Protein AF-0000000071099144 (afdb_homodimer)

Sequence (348 aa):
MTAHKVITSLKEIFSRNGTPDMIVSDNARQFDCSEFREFVQKWEITHHTSSPHYAQSNGQAERCIQTVKTLMKRANMSKNDPMYALLEYRNTPIDGLRGFAPSQILNGRLLRSRIPVSTSLLRPQAIPPLQDDLAERQRRQLTNYNARAQIKPLPSLSTNQDVVFRAKPGTWRQMTAHKVITSLKEIFSRNGTPDMIVSDNARQFDCSEFREFVQKWEITHHTSSPHYAQSNGQAERCIQTVKTLMKRANMSKNDPMYALLEYRNTPIDGLRGFAPSQILNGRLLRSRIPVSTSLLRPQAIPPLQDDLAERQRRQLTNYNARAQIKPLPSLSTNQDVVFRAKPGTWRQ

Solvent-accessible surface area (backbone atoms only — not comparable to full-atom values): 19702 Å² total; per-residue (Å²): 132,51,37,66,59,52,49,53,53,49,40,56,50,26,32,74,68,21,50,56,69,62,46,76,40,61,80,47,66,45,61,65,40,69,69,38,51,50,50,32,56,77,64,64,30,47,77,42,61,43,46,92,81,37,52,62,62,54,48,52,53,51,52,49,51,49,51,52,50,51,50,37,50,51,21,52,76,71,73,38,58,39,44,57,50,45,29,52,54,34,52,40,55,38,90,65,48,87,63,42,16,57,33,26,71,68,25,15,17,44,52,51,60,93,67,86,69,64,71,72,46,58,36,26,26,63,57,78,89,50,65,67,38,51,51,51,46,52,51,51,52,50,49,53,47,51,53,56,58,58,66,58,59,72,72,79,77,55,86,87,55,81,71,79,67,83,73,60,96,77,73,81,78,132,132,50,37,65,58,53,48,54,53,47,40,57,50,25,32,75,67,20,48,55,70,60,47,77,40,61,81,45,66,42,62,64,39,68,70,38,49,50,49,32,57,78,64,64,30,46,77,41,61,43,44,91,82,37,52,63,63,53,48,52,52,52,52,49,51,50,51,51,51,52,49,37,51,52,23,52,75,70,73,40,58,40,45,55,51,48,28,52,54,33,52,39,54,37,90,65,48,89,63,41,15,57,33,26,72,68,25,14,16,43,53,49,60,92,67,87,69,63,70,72,45,59,36,26,26,63,56,77,89,51,64,67,38,51,51,51,47,52,52,50,52,49,50,53,49,51,52,55,57,59,64,57,59,71,70,79,77,53,86,88,54,82,73,79,68,83,75,58,97,77,74,82,76,132

Structure (mmCIF, N/CA/C/O backbone):
data_AF-0000000071099144-model_v1
#
loop_
_entity.id
_entity.type
_entity.pdbx_description
1 polymer 'Integrase catalytic domain-containing protein'
#
loop_
_atom_site.group_PDB
_atom_site.id
_atom_site.type_symbol
_atom_site.label_atom_id
_atom_site.label_alt_id
_atom_site.label_comp_id
_atom_site.label_asym_id
_atom_site.label_entity_id
_atom_site.label_seq_id
_atom_site.pdbx_PDB_ins_code
_atom_site.Cartn_x
_atom_site.Cartn_y
_atom_site.Cartn_z
_atom_site.occupancy
_atom_site.B_iso_or_equiv
_atom_site.auth_seq_id
_atom_site.auth_comp_id
_atom_site.auth_asym_id
_atom_site.auth_atom_id
_atom_site.pdbx_PDB_model_num
ATOM 1 N N . MET A 1 1 ? -4.57 -5.504 -23.203 1 81.81 1 MET A N 1
ATOM 2 C CA . MET A 1 1 ? -3.709 -4.742 -22.297 1 81.81 1 MET A CA 1
ATOM 3 C C . MET A 1 1 ? -2.289 -4.648 -22.844 1 81.81 1 MET A C 1
ATOM 5 O O . MET A 1 1 ? -1.769 -5.621 -23.391 1 81.81 1 MET A O 1
ATOM 9 N N . THR A 1 2 ? -1.626 -3.523 -22.766 1 91.75 2 THR A N 1
ATOM 10 C CA . THR A 1 2 ? -0.305 -3.305 -23.344 1 91.75 2 THR A CA 1
ATOM 11 C C . THR A 1 2 ? 0.784 -3.488 -22.297 1 91.75 2 THR A C 1
ATOM 13 O O . THR A 1 2 ? 0.508 -3.438 -21.094 1 91.75 2 THR A O 1
ATOM 16 N N . ALA A 1 3 ? 1.885 -3.791 -22.766 1 95 3 ALA A N 1
ATOM 17 C CA . ALA A 1 3 ? 3.039 -3.893 -21.875 1 95 3 ALA A CA 1
ATOM 18 C C . ALA A 1 3 ? 3.203 -2.623 -21.047 1 95 3 ALA A C 1
ATOM 20 O O . ALA A 1 3 ? 3.488 -2.689 -19.859 1 95 3 ALA A O 1
ATOM 21 N N . HIS A 1 4 ? 2.936 -1.527 -21.672 1 96.06 4 HIS A N 1
ATOM 22 C CA . HIS A 1 4 ? 3.096 -0.238 -21 1 96.06 4 HIS A CA 1
ATOM 23 C C . HIS A 1 4 ? 2.133 -0.102 -19.828 1 96.06 4 HIS A C 1
ATOM 25 O O . HIS A 1 4 ? 2.521 0.355 -18.75 1 96.06 4 HIS A O 1
ATOM 31 N N . LYS A 1 5 ? 0.993 -0.516 -20.047 1 96.31 5 LYS A N 1
ATOM 32 C CA . LYS A 1 5 ? -0.013 -0.426 -18.984 1 96.31 5 LYS A CA 1
ATOM 33 C C . LYS A 1 5 ? 0.327 -1.351 -17.828 1 96.31 5 LYS A C 1
ATOM 35 O O . LYS A 1 5 ? 0.184 -0.97 -16.656 1 96.31 5 LYS A O 1
ATOM 40 N N . VAL A 1 6 ? 0.775 -2.543 -18.156 1 96.38 6 VAL A N 1
ATOM 41 C CA . VAL A 1 6 ? 1.149 -3.512 -17.125 1 96.38 6 VAL A CA 1
ATOM 42 C C . VAL A 1 6 ? 2.33 -2.979 -16.312 1 96.38 6 VAL A C 1
ATOM 44 O O . VAL A 1 6 ? 2.303 -2.994 -15.086 1 96.38 6 VAL A O 1
ATOM 47 N N . ILE A 1 7 ? 3.268 -2.449 -16.984 1 97.81 7 ILE A N 1
ATOM 48 C CA . ILE A 1 7 ? 4.488 -1.959 -16.359 1 97.81 7 ILE A CA 1
ATOM 49 C C . ILE A 1 7 ? 4.16 -0.78 -15.445 1 97.81 7 ILE A C 1
ATOM 51 O O . ILE A 1 7 ? 4.652 -0.703 -14.312 1 97.81 7 ILE A O 1
ATOM 55 N N . THR A 1 8 ? 3.322 0.099 -15.914 1 97.31 8 THR A N 1
ATOM 56 C CA . THR A 1 8 ? 2.914 1.256 -15.125 1 97.31 8 THR A CA 1
ATOM 57 C C . THR A 1 8 ? 2.24 0.816 -13.828 1 97.31 8 THR A C 1
ATOM 59 O O . THR A 1 8 ? 2.537 1.349 -12.758 1 97.31 8 THR A O 1
ATOM 62 N N . SER A 1 9 ? 1.418 -0.178 -13.945 1 96.88 9 SER A N 1
ATOM 63 C CA . SER A 1 9 ? 0.727 -0.703 -12.773 1 96.88 9 SER A CA 1
ATOM 64 C C . SER A 1 9 ? 1.701 -1.373 -11.812 1 96.88 9 SER A C 1
ATOM 66 O O . SER A 1 9 ? 1.611 -1.184 -10.594 1 96.88 9 SER A O 1
ATOM 68 N N . LEU A 1 10 ? 2.635 -2.123 -12.352 1 97.88 10 LEU A N 1
ATOM 69 C CA . LEU A 1 10 ? 3.617 -2.816 -11.531 1 97.88 10 LEU A CA 1
ATOM 70 C C . LEU A 1 10 ? 4.516 -1.821 -10.805 1 97.88 10 LEU A C 1
ATOM 72 O O . LEU A 1 10 ? 4.809 -1.993 -9.617 1 97.88 10 LEU A O 1
ATOM 76 N N . LYS A 1 11 ? 4.895 -0.77 -11.508 1 98.06 11 LYS A N 1
ATOM 77 C CA . LYS A 1 11 ? 5.762 0.24 -10.898 1 98.06 11 LYS A CA 1
ATOM 78 C C . LYS A 1 11 ? 5.07 0.922 -9.727 1 98.06 11 LYS A C 1
ATOM 80 O O . LYS A 1 11 ? 5.703 1.21 -8.703 1 98.06 11 LYS A O 1
ATOM 85 N N . GLU A 1 12 ? 3.799 1.161 -9.867 1 97.25 12 GLU A N 1
ATOM 86 C CA . GLU A 1 12 ? 3.033 1.756 -8.773 1 97.25 12 GLU A CA 1
ATOM 87 C C . GLU A 1 12 ? 3.006 0.837 -7.555 1 97.25 12 GLU A C 1
ATOM 89 O O . GLU A 1 12 ? 3.197 1.291 -6.422 1 97.25 12 GLU A O 1
ATOM 94 N N . ILE A 1 13 ? 2.818 -0.394 -7.816 1 97.56 13 ILE A N 1
ATOM 95 C CA . ILE A 1 13 ? 2.746 -1.379 -6.742 1 97.56 13 ILE A CA 1
ATOM 96 C C . ILE A 1 13 ? 4.109 -1.508 -6.066 1 97.56 13 ILE A C 1
ATOM 98 O O . ILE A 1 13 ? 4.203 -1.467 -4.84 1 97.56 13 ILE A O 1
ATOM 102 N N . PHE A 1 14 ? 5.156 -1.581 -6.887 1 98.31 14 PHE A N 1
ATOM 103 C CA . PHE A 1 14 ? 6.496 -1.807 -6.355 1 98.31 14 PHE A CA 1
ATOM 104 C C . PHE A 1 14 ? 6.992 -0.581 -5.598 1 98.31 14 PHE A C 1
ATOM 106 O O . PHE A 1 14 ? 7.734 -0.707 -4.621 1 98.31 14 PHE A O 1
ATOM 113 N N . SER A 1 15 ? 6.543 0.591 -6 1 97.75 15 SER A N 1
ATOM 114 C CA . SER A 1 15 ? 6.949 1.809 -5.305 1 97.75 15 SER A CA 1
ATOM 115 C C . SER A 1 15 ? 6.426 1.83 -3.873 1 97.75 15 SER A C 1
ATOM 117 O O . SER A 1 15 ? 6.977 2.527 -3.016 1 97.75 15 SER A O 1
ATOM 119 N N . ARG A 1 16 ? 5.406 1.004 -3.594 1 96.94 16 ARG A N 1
ATOM 120 C CA . ARG A 1 16 ? 4.758 1.039 -2.289 1 96.94 16 ARG A CA 1
ATOM 121 C C . ARG A 1 16 ? 5.09 -0.207 -1.476 1 96.94 16 ARG A C 1
ATOM 123 O O . ARG A 1 16 ? 5.008 -0.193 -0.245 1 96.94 16 ARG A O 1
ATOM 130 N N . ASN A 1 17 ? 5.453 -1.29 -2.178 1 97.31 17 ASN A N 1
ATOM 131 C CA . ASN A 1 17 ? 5.605 -2.561 -1.477 1 97.31 17 ASN A CA 1
ATOM 132 C C . ASN A 1 17 ? 7.016 -3.121 -1.635 1 97.31 17 ASN A C 1
ATOM 134 O O . ASN A 1 17 ? 7.355 -4.141 -1.03 1 97.31 17 ASN A O 1
ATOM 138 N N . GLY A 1 18 ? 7.82 -2.445 -2.459 1 97.62 18 GLY A N 1
ATOM 139 C CA . GLY A 1 18 ? 9.148 -2.951 -2.768 1 97.62 18 GLY A CA 1
ATOM 140 C C . GLY A 1 18 ? 9.195 -3.756 -4.055 1 97.62 18 GLY A C 1
ATOM 141 O O . GLY A 1 18 ? 8.172 -4.258 -4.516 1 97.62 18 GLY A O 1
ATOM 142 N N . THR A 1 19 ? 10.383 -3.828 -4.594 1 97.56 19 THR A N 1
ATOM 143 C CA . THR A 1 19 ? 10.594 -4.598 -5.812 1 97.56 19 THR A CA 1
ATOM 144 C C . THR A 1 19 ? 10.727 -6.086 -5.5 1 97.56 19 THR A C 1
ATOM 146 O O . THR A 1 19 ? 11.445 -6.469 -4.57 1 97.56 19 THR A O 1
ATOM 149 N N . PRO A 1 20 ? 10 -6.914 -6.242 1 96.31 20 PRO A N 1
ATOM 150 C CA . PRO A 1 20 ? 10.18 -8.352 -6.012 1 96.31 20 PRO A CA 1
ATOM 151 C C . PRO A 1 20 ? 11.516 -8.867 -6.547 1 96.31 20 PRO A C 1
ATOM 153 O O . PRO A 1 20 ? 12.094 -8.266 -7.457 1 96.31 20 PRO A O 1
ATOM 156 N N . ASP A 1 21 ? 11.914 -9.984 -6 1 94.44 21 ASP A N 1
ATOM 157 C CA . ASP A 1 21 ? 13.102 -10.648 -6.527 1 94.44 21 ASP A CA 1
ATOM 158 C C . ASP A 1 21 ? 12.828 -11.258 -7.898 1 94.44 21 ASP A C 1
ATOM 160 O O . ASP A 1 21 ? 13.688 -11.219 -8.781 1 94.44 21 ASP A O 1
ATOM 164 N N . MET A 1 22 ? 11.547 -11.719 -7.996 1 93.94 22 MET A N 1
ATOM 165 C CA . MET A 1 22 ? 11.195 -12.461 -9.203 1 93.94 22 MET A CA 1
ATOM 166 C C . MET A 1 22 ? 9.734 -12.242 -9.57 1 93.94 22 MET A C 1
ATOM 168 O O . MET A 1 22 ? 8.875 -12.133 -8.695 1 93.94 22 MET A O 1
ATOM 172 N N . ILE A 1 23 ? 9.508 -12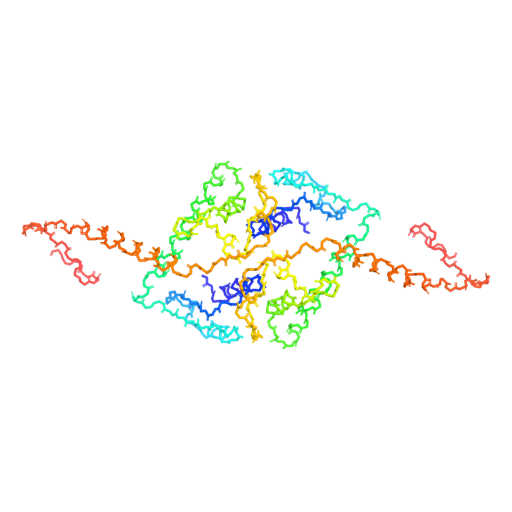.156 -10.883 1 92.81 23 ILE A N 1
ATOM 173 C CA . ILE A 1 23 ? 8.156 -12.156 -11.43 1 92.81 23 ILE A CA 1
ATOM 174 C C . ILE A 1 23 ? 7.957 -13.383 -12.312 1 92.81 23 ILE A C 1
ATOM 176 O O . ILE A 1 23 ? 8.82 -13.711 -13.133 1 92.81 23 ILE A O 1
ATOM 180 N N . VAL A 1 24 ? 6.91 -14.078 -12.07 1 89.19 24 VAL A N 1
ATOM 181 C CA . VAL A 1 24 ? 6.512 -15.172 -12.945 1 89.19 24 VAL A CA 1
ATOM 182 C C . VAL A 1 24 ? 5.238 -14.789 -13.695 1 89.19 24 VAL A C 1
ATOM 184 O O . VAL A 1 24 ? 4.25 -14.375 -13.086 1 89.19 24 VAL A O 1
ATOM 187 N N . SER A 1 25 ? 5.27 -14.82 -14.984 1 88.38 25 SER A N 1
ATOM 188 C CA . SER A 1 25 ? 4.105 -14.484 -15.797 1 88.38 25 SER A CA 1
ATOM 189 C C . SER A 1 25 ? 3.834 -15.547 -16.844 1 88.38 25 SER A C 1
ATOM 191 O O . SER A 1 25 ? 4.648 -16.453 -17.047 1 88.38 25 SER A O 1
ATOM 193 N N . ASP A 1 26 ? 2.672 -15.562 -17.391 1 83.81 26 ASP A N 1
ATOM 194 C CA . ASP A 1 26 ? 2.416 -16.422 -18.547 1 83.81 26 ASP A CA 1
ATOM 195 C C . ASP A 1 26 ? 3.154 -15.906 -19.781 1 83.81 26 ASP A C 1
ATOM 197 O O . ASP A 1 26 ? 3.939 -14.961 -19.688 1 83.81 26 ASP A O 1
ATOM 201 N N . ASN A 1 27 ? 2.98 -16.578 -20.906 1 82.88 27 ASN A N 1
ATOM 202 C CA . ASN A 1 27 ? 3.711 -16.234 -22.125 1 82.88 27 ASN A CA 1
ATOM 203 C C . ASN A 1 27 ? 2.936 -15.234 -22.984 1 82.88 27 ASN A C 1
ATOM 205 O O . ASN A 1 27 ? 3.047 -15.25 -24.219 1 82.88 27 ASN A O 1
ATOM 209 N N . ALA A 1 28 ? 2.205 -14.398 -22.344 1 86.12 28 ALA A N 1
ATOM 210 C CA . ALA A 1 28 ? 1.458 -13.391 -23.094 1 86.12 28 ALA A CA 1
ATOM 211 C C . ALA A 1 28 ? 2.396 -12.352 -23.703 1 86.12 28 ALA A C 1
ATOM 213 O O . ALA A 1 28 ? 3.471 -12.078 -23.156 1 86.12 28 ALA A O 1
ATOM 214 N N . ARG A 1 29 ? 2 -11.75 -24.719 1 89.88 29 ARG A N 1
ATOM 215 C CA . ARG A 1 29 ? 2.816 -10.836 -25.516 1 89.88 29 ARG A CA 1
ATOM 216 C C . ARG A 1 29 ? 3.256 -9.633 -24.688 1 89.88 29 ARG A C 1
ATOM 218 O O . ARG A 1 29 ? 4.34 -9.086 -24.906 1 89.88 29 ARG A O 1
ATOM 225 N N . GLN A 1 30 ? 2.453 -9.203 -23.703 1 91.88 30 GLN A N 1
ATOM 226 C CA . GLN A 1 30 ? 2.766 -8.023 -22.906 1 91.88 30 GLN A CA 1
ATOM 227 C C . GLN A 1 30 ? 3.973 -8.281 -22 1 91.88 30 GLN A C 1
ATOM 229 O O . GLN A 1 30 ? 4.617 -7.336 -21.547 1 91.88 30 GLN A O 1
ATOM 234 N N . PHE A 1 31 ? 4.293 -9.5 -21.797 1 92.31 31 PHE A N 1
ATOM 235 C CA . PHE A 1 31 ? 5.398 -9.836 -20.922 1 92.31 31 PHE A CA 1
ATOM 236 C C . PHE A 1 31 ? 6.625 -10.266 -21.719 1 92.31 31 PHE A C 1
ATOM 238 O O . PHE A 1 31 ? 7.734 -10.305 -21.188 1 92.31 31 PHE A O 1
ATOM 245 N N . ASP A 1 32 ? 6.262 -10.734 -22.875 1 90.38 32 ASP A N 1
ATOM 246 C CA . ASP A 1 32 ? 7.348 -11.156 -23.766 1 90.38 32 ASP A CA 1
ATOM 247 C C . ASP A 1 32 ? 7.645 -10.078 -24.812 1 90.38 32 ASP A C 1
ATOM 249 O O . ASP A 1 32 ? 7.383 -10.281 -26 1 90.38 32 ASP A O 1
ATOM 253 N N . CYS A 1 33 ? 8.195 -8.977 -24.531 1 94.56 33 CYS A N 1
ATOM 254 C CA . CYS A 1 33 ? 8.555 -7.863 -25.391 1 94.56 33 CYS A CA 1
ATOM 255 C C . CYS A 1 33 ? 9.75 -7.098 -24.844 1 94.56 33 CYS A C 1
ATOM 257 O O . CYS A 1 33 ? 10.125 -7.281 -23.688 1 94.56 33 CYS A O 1
ATOM 259 N N . SER A 1 34 ? 10.305 -6.34 -25.625 1 95.94 34 SER A N 1
ATOM 260 C CA . SER A 1 34 ? 11.516 -5.609 -25.25 1 95.94 34 SER A CA 1
ATOM 261 C C . SER A 1 34 ? 11.242 -4.621 -24.125 1 95.94 34 SER A C 1
ATOM 263 O O . SER A 1 34 ? 12.07 -4.441 -23.234 1 95.94 34 SER A O 1
ATOM 265 N N . GLU A 1 35 ? 10.062 -4.027 -24.156 1 96.62 35 GLU A N 1
ATOM 266 C CA . GLU A 1 35 ? 9.695 -3.045 -23.141 1 96.62 35 GLU A CA 1
ATOM 267 C C . GLU A 1 35 ? 9.672 -3.668 -21.75 1 96.62 35 GLU A C 1
ATOM 269 O O . GLU A 1 35 ? 10.18 -3.084 -20.797 1 96.62 35 GLU A O 1
ATOM 274 N N . PHE A 1 36 ? 9.141 -4.801 -21.688 1 97.44 36 PHE A N 1
ATOM 275 C CA . PHE A 1 36 ? 9.047 -5.477 -20.406 1 97.44 36 PHE A CA 1
ATOM 276 C C . PHE A 1 36 ? 10.422 -5.969 -19.953 1 97.44 36 PHE A C 1
ATOM 278 O O . PHE A 1 36 ? 10.75 -5.887 -18.766 1 97.44 36 PHE A O 1
ATOM 285 N N . ARG A 1 37 ? 11.172 -6.445 -20.844 1 96.44 37 ARG A N 1
ATOM 286 C CA . A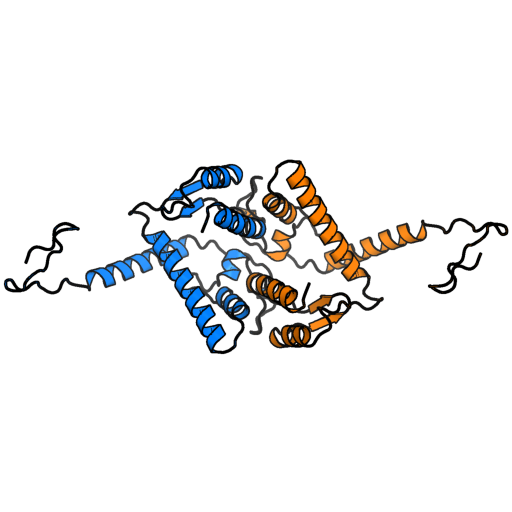RG A 1 37 ? 12.523 -6.895 -20.531 1 96.44 37 ARG A CA 1
ATOM 287 C C . ARG A 1 37 ? 13.367 -5.75 -19.984 1 96.44 37 ARG A C 1
ATOM 289 O O . ARG A 1 37 ? 14.102 -5.922 -19 1 96.44 37 ARG A O 1
ATOM 296 N N . GLU A 1 38 ? 13.266 -4.633 -20.562 1 97.31 38 GLU A N 1
ATOM 297 C CA . GLU A 1 38 ? 13.992 -3.457 -20.094 1 97.31 38 GLU A CA 1
ATOM 298 C C . GLU A 1 38 ? 13.531 -3.047 -18.703 1 97.31 38 GLU A C 1
ATOM 300 O O . GLU A 1 38 ? 14.352 -2.68 -17.859 1 97.31 38 GLU A O 1
ATOM 305 N N . PHE A 1 39 ? 12.234 -3.082 -18.578 1 97.62 39 PHE A N 1
ATOM 306 C CA . PHE A 1 39 ? 11.641 -2.736 -17.297 1 97.62 39 PHE A CA 1
ATOM 307 C C . PHE A 1 39 ? 12.195 -3.619 -16.188 1 97.62 39 PHE A C 1
ATOM 309 O O . PHE A 1 39 ? 12.711 -3.117 -15.18 1 97.62 39 PHE A O 1
ATOM 316 N N . VAL A 1 40 ? 12.141 -4.977 -16.297 1 97.44 40 VAL A N 1
ATOM 317 C CA . VAL A 1 40 ? 12.562 -5.883 -15.234 1 97.44 40 VAL A CA 1
ATOM 318 C C . VAL A 1 40 ? 14.07 -5.758 -15.016 1 97.44 40 VAL A C 1
ATOM 320 O O . VAL A 1 40 ? 14.555 -5.887 -13.883 1 97.44 40 VAL A O 1
ATOM 323 N N . GLN A 1 41 ? 14.82 -5.477 -16.078 1 97 41 GLN A N 1
ATOM 324 C CA . GLN A 1 41 ? 16.266 -5.273 -15.945 1 97 41 GLN A CA 1
ATOM 325 C C . GLN A 1 41 ? 16.562 -4.023 -15.125 1 97 41 GLN A C 1
ATOM 327 O O . GLN A 1 41 ? 17.359 -4.07 -14.188 1 97 41 GLN A O 1
ATOM 332 N N . LYS A 1 42 ? 15.914 -2.891 -15.43 1 96.19 42 LYS A N 1
ATOM 333 C CA . LYS A 1 42 ? 16.141 -1.616 -14.75 1 96.19 42 LYS A CA 1
ATOM 334 C C . LYS A 1 42 ? 15.773 -1.698 -13.273 1 96.19 42 LYS A C 1
ATOM 336 O O . LYS A 1 42 ? 16.391 -1.056 -12.43 1 96.19 42 LYS A O 1
ATOM 341 N N . TRP A 1 43 ? 14.766 -2.492 -13.016 1 97.19 43 TRP A N 1
ATOM 342 C CA . TRP A 1 43 ? 14.289 -2.609 -11.641 1 97.19 43 TRP A CA 1
ATOM 343 C C . TRP A 1 43 ? 14.93 -3.805 -10.945 1 97.19 43 TRP A C 1
ATOM 345 O O . TRP A 1 43 ? 14.57 -4.133 -9.805 1 97.19 43 TRP A O 1
ATOM 355 N N . GLU A 1 44 ? 15.836 -4.52 -11.617 1 96.88 44 GLU A N 1
ATOM 356 C CA . GLU A 1 44 ? 16.609 -5.641 -11.094 1 96.88 44 GLU A CA 1
ATOM 357 C C . GLU A 1 44 ? 15.695 -6.762 -10.602 1 96.88 44 GLU A C 1
ATOM 359 O O . GLU A 1 44 ? 15.852 -7.246 -9.477 1 96.88 44 GLU A O 1
ATOM 364 N N . ILE A 1 45 ? 14.781 -7.121 -11.453 1 97.19 45 ILE A N 1
ATOM 365 C CA . ILE A 1 45 ? 13.836 -8.211 -11.219 1 97.19 45 ILE A CA 1
ATOM 366 C C . ILE A 1 45 ? 14.141 -9.367 -12.164 1 97.19 45 ILE A C 1
ATOM 368 O O . ILE A 1 45 ? 14.367 -9.172 -13.359 1 97.19 45 ILE A O 1
ATOM 372 N N . THR A 1 46 ? 14.211 -10.547 -11.648 1 95.75 46 THR A N 1
ATOM 373 C CA . THR A 1 46 ? 14.289 -11.719 -12.5 1 95.75 46 THR A CA 1
ATOM 374 C C . THR A 1 46 ? 12.914 -12.094 -13.039 1 95.75 46 THR A C 1
ATOM 376 O O . THR A 1 46 ? 11.945 -12.172 -12.281 1 95.75 46 THR A O 1
ATOM 379 N N . HIS A 1 47 ? 12.758 -12.25 -14.32 1 93.88 47 HIS A N 1
ATOM 380 C CA . HIS A 1 47 ? 11.469 -12.57 -14.922 1 93.88 47 HIS A CA 1
ATOM 381 C C . HIS A 1 47 ? 11.469 -13.992 -15.484 1 93.88 47 HIS A C 1
ATOM 383 O O . HIS A 1 47 ? 12.359 -14.359 -16.25 1 93.88 47 HIS A O 1
ATOM 389 N N . HIS A 1 48 ? 10.531 -14.766 -15.055 1 88.69 48 HIS A N 1
ATOM 390 C CA . HIS A 1 48 ? 10.328 -16.109 -15.586 1 88.69 48 HIS A CA 1
ATOM 391 C C . HIS A 1 48 ? 8.961 -16.234 -16.25 1 88.69 48 HIS A C 1
ATOM 393 O O . HIS A 1 48 ? 7.957 -15.773 -15.695 1 88.69 48 HIS A O 1
ATOM 399 N N . THR A 1 49 ? 8.953 -16.766 -17.422 1 83.06 49 THR A N 1
ATOM 400 C CA . THR A 1 49 ? 7.684 -17.078 -18.062 1 83.06 49 THR A CA 1
ATOM 401 C C . THR A 1 49 ? 7.277 -18.516 -17.781 1 83.06 49 THR A C 1
ATOM 403 O O . THR A 1 49 ? 8.133 -19.391 -17.641 1 83.06 49 THR A O 1
ATOM 406 N N . SER A 1 50 ? 6.098 -18.719 -17.281 1 72 50 SER A N 1
ATOM 407 C CA . SER A 1 50 ? 5.621 -20.047 -16.891 1 72 50 SER A CA 1
ATOM 408 C C . SER A 1 50 ? 5.562 -20.984 -18.094 1 72 50 SER A C 1
ATOM 410 O O . SER A 1 50 ? 5.09 -20.594 -19.172 1 72 50 SER A O 1
ATOM 412 N N . SER A 1 51 ? 6.543 -21.719 -18.203 1 61.09 51 SER A N 1
ATOM 413 C CA . SER A 1 51 ? 6.457 -22.875 -19.094 1 61.09 51 SER A CA 1
ATOM 414 C C . SER A 1 51 ? 5.305 -23.781 -18.703 1 61.09 51 SER A C 1
ATOM 416 O O . SER A 1 51 ? 4.789 -23.703 -17.594 1 61.09 51 SER A O 1
ATOM 418 N N . PRO A 1 52 ? 4.734 -24.609 -19.688 1 58.03 52 PRO A N 1
ATOM 419 C CA . PRO A 1 52 ? 3.809 -25.672 -19.297 1 58.03 52 PRO A CA 1
ATOM 420 C C . PRO A 1 52 ? 4.098 -26.219 -17.906 1 58.03 52 PRO A C 1
ATOM 422 O O . PRO A 1 52 ? 3.186 -26.688 -17.219 1 58.03 52 PRO A O 1
ATOM 425 N N . HIS A 1 53 ? 5.301 -25.984 -17.531 1 52.5 53 HIS A N 1
ATOM 426 C CA . HIS A 1 53 ? 5.699 -26.641 -16.281 1 52.5 53 HIS A CA 1
ATOM 427 C C . HIS A 1 53 ? 5.422 -25.75 -15.078 1 52.5 53 HIS A C 1
ATOM 429 O O . HIS A 1 53 ? 5.461 -26.219 -13.938 1 52.5 53 HIS A O 1
ATOM 435 N N . TYR A 1 54 ? 5.18 -24.547 -15.281 1 57.47 54 TYR A N 1
ATOM 436 C CA . TYR A 1 54 ? 4.859 -23.734 -14.117 1 57.47 54 TYR A CA 1
ATOM 437 C C . TYR A 1 54 ? 3.381 -23.359 -14.109 1 57.47 54 TYR A C 1
ATOM 439 O O . TYR A 1 54 ? 3.025 -22.219 -13.812 1 57.47 54 TYR A O 1
ATOM 447 N N . ALA A 1 55 ? 2.65 -24.266 -14.562 1 61.56 55 ALA A N 1
ATOM 448 C CA . ALA A 1 55 ? 1.201 -24.141 -14.711 1 61.56 55 ALA A CA 1
ATOM 449 C C . ALA A 1 55 ? 0.537 -23.844 -13.367 1 61.56 55 ALA A C 1
ATOM 451 O O . ALA A 1 55 ? -0.451 -23.109 -13.305 1 61.56 55 ALA A O 1
ATOM 452 N N . GLN A 1 56 ? 1.338 -24.156 -12.289 1 65 56 GLN A N 1
ATOM 453 C CA . GLN A 1 56 ? 0.733 -24.062 -10.969 1 65 56 GLN A CA 1
ATOM 454 C C . GLN A 1 56 ? 0.688 -22.609 -10.484 1 65 56 GLN A C 1
ATOM 456 O O . GLN A 1 56 ? -0.313 -22.172 -9.922 1 65 56 GLN A O 1
ATOM 461 N N . SER A 1 57 ? 1.692 -21.859 -10.82 1 66.81 57 SER A N 1
ATOM 462 C CA . SER A 1 57 ? 1.728 -20.469 -10.383 1 66.81 57 SER A CA 1
ATOM 463 C C . SER A 1 57 ? 0.642 -19.641 -11.078 1 66.81 57 SER A C 1
ATOM 465 O O . SER A 1 57 ? -0.01 -18.812 -10.438 1 66.81 57 SER A O 1
ATOM 467 N N . ASN A 1 58 ? 0.431 -19.922 -12.242 1 72.38 58 ASN A N 1
ATOM 468 C CA . ASN A 1 58 ? -0.621 -19.234 -12.984 1 72.38 58 ASN A CA 1
ATOM 469 C C . ASN A 1 58 ? -2.008 -19.609 -12.461 1 72.38 58 ASN A C 1
ATOM 471 O O . ASN A 1 58 ? -2.902 -18.766 -12.414 1 72.38 58 ASN A O 1
ATOM 475 N N . GLY A 1 59 ? -2.033 -20.859 -12.117 1 74.19 59 GLY A N 1
ATOM 476 C CA . GLY A 1 59 ? -3.299 -21.297 -11.555 1 74.19 59 GLY A CA 1
ATOM 477 C C . GLY A 1 59 ? -3.666 -20.594 -10.266 1 74.19 59 GLY A C 1
ATOM 478 O O . GLY A 1 59 ? -4.828 -20.234 -10.055 1 74.19 59 GLY A O 1
ATOM 479 N N . GLN A 1 60 ? -2.658 -20.297 -9.453 1 78.44 60 GLN A N 1
ATOM 480 C CA . GLN A 1 60 ? -2.896 -19.578 -8.211 1 78.44 60 GLN A CA 1
ATOM 481 C C . GLN A 1 60 ? -3.316 -18.125 -8.492 1 78.44 60 GLN A C 1
ATOM 483 O O . GLN A 1 60 ? -4.223 -17.609 -7.84 1 78.44 60 GLN A O 1
ATOM 488 N N . ALA A 1 61 ? -2.639 -17.516 -9.422 1 83.25 61 ALA A N 1
ATOM 489 C CA . ALA A 1 61 ? -2.99 -16.141 -9.797 1 83.25 61 ALA A CA 1
ATOM 490 C C . ALA A 1 61 ? -4.422 -16.062 -10.32 1 83.25 61 ALA A C 1
ATOM 492 O O . ALA A 1 61 ? -5.172 -15.148 -9.969 1 83.25 61 ALA A O 1
ATOM 493 N N . GLU A 1 62 ? -4.793 -17.047 -11.172 1 83.44 62 GLU A N 1
ATOM 494 C CA . GLU A 1 62 ? -6.133 -17.094 -11.75 1 83.44 62 GLU A CA 1
ATOM 495 C C . GLU A 1 62 ? -7.188 -17.281 -10.656 1 83.44 62 GLU A C 1
ATOM 497 O O . GLU A 1 62 ? -8.242 -16.641 -10.688 1 83.44 62 GLU A O 1
ATOM 502 N N . ARG A 1 63 ? -6.93 -18.156 -9.719 1 83.81 63 ARG A N 1
ATOM 503 C CA . ARG A 1 63 ? -7.855 -18.391 -8.617 1 83.81 63 ARG A CA 1
ATOM 504 C C . ARG A 1 63 ? -8.008 -17.141 -7.754 1 83.81 63 ARG A C 1
ATOM 506 O O . ARG A 1 63 ? -9.117 -16.812 -7.316 1 83.81 63 ARG A O 1
ATOM 513 N N . CYS A 1 64 ? -6.914 -16.438 -7.512 1 88.44 64 CYS A N 1
ATOM 514 C CA . CYS A 1 64 ? -6.965 -15.211 -6.727 1 88.44 64 CYS A CA 1
ATOM 515 C C . CYS A 1 64 ? -7.797 -14.148 -7.43 1 88.44 64 CYS A C 1
ATOM 517 O O . CYS A 1 64 ? -8.625 -13.484 -6.801 1 88.44 64 CYS A O 1
ATOM 519 N N . ILE A 1 65 ? -7.59 -14.016 -8.695 1 90.69 65 ILE A N 1
ATOM 520 C CA . ILE A 1 65 ? -8.336 -13.039 -9.477 1 90.69 65 ILE A CA 1
ATOM 521 C C . ILE A 1 65 ? -9.828 -13.359 -9.414 1 90.69 65 ILE A C 1
ATOM 523 O O . ILE A 1 65 ? -10.656 -12.461 -9.258 1 90.69 65 ILE A O 1
ATOM 527 N N . GLN A 1 66 ? -10.133 -14.625 -9.523 1 92.88 66 GLN A N 1
ATOM 528 C CA . GLN A 1 66 ? -11.531 -15.047 -9.438 1 92.88 66 GLN A CA 1
ATOM 529 C C . GLN A 1 66 ? -12.125 -14.719 -8.07 1 92.88 66 GLN A C 1
ATOM 531 O O . GLN A 1 66 ? -13.266 -14.266 -7.98 1 92.88 66 GLN A O 1
ATOM 536 N N . THR A 1 67 ? -11.359 -14.969 -7.051 1 92.69 67 THR A N 1
ATOM 537 C CA . THR A 1 67 ? -11.797 -14.664 -5.691 1 92.69 67 THR A CA 1
ATOM 538 C C . THR A 1 67 ? -12.094 -13.18 -5.535 1 92.69 67 THR A C 1
ATOM 540 O O . THR A 1 67 ? -13.148 -12.797 -5.023 1 92.69 67 THR A O 1
ATOM 543 N N . VAL A 1 68 ? -11.219 -12.352 -6.031 1 94.56 68 VAL A N 1
ATOM 544 C CA . VAL A 1 68 ? -11.359 -10.898 -5.91 1 94.56 68 VAL A CA 1
ATOM 545 C C . VAL A 1 68 ? -12.555 -10.43 -6.73 1 94.56 68 VAL A C 1
ATOM 547 O O . VAL A 1 68 ? -13.336 -9.594 -6.27 1 94.56 68 VAL A O 1
ATOM 550 N N . LYS A 1 69 ? -12.656 -10.969 -7.895 1 95.56 69 LYS A N 1
ATOM 551 C CA . LYS A 1 69 ? -13.781 -10.609 -8.742 1 95.56 69 LYS A CA 1
ATOM 552 C C . LYS A 1 69 ? -15.109 -10.953 -8.07 1 95.56 69 LYS A C 1
ATOM 554 O O . LYS A 1 69 ? -16.047 -10.148 -8.07 1 95.56 69 LYS A O 1
ATOM 559 N N . THR A 1 70 ? -15.18 -12.164 -7.559 1 96.31 70 THR A N 1
ATOM 560 C CA . THR A 1 70 ? -16.391 -12.609 -6.879 1 96.31 70 THR A CA 1
ATOM 561 C C . THR A 1 70 ? -16.688 -11.727 -5.672 1 96.31 70 THR A C 1
ATOM 563 O O . THR A 1 70 ? -17.844 -11.328 -5.457 1 96.31 70 THR A O 1
ATOM 566 N N . LEU A 1 71 ? -15.672 -11.391 -4.934 1 95.69 71 LEU A N 1
ATOM 567 C CA . LEU A 1 71 ? -15.805 -10.531 -3.764 1 95.69 71 LEU A CA 1
ATOM 568 C C . LEU A 1 71 ? -16.359 -9.164 -4.152 1 95.69 71 LEU A C 1
ATOM 570 O O . LEU A 1 71 ? -17.281 -8.656 -3.514 1 95.69 71 LEU A O 1
ATOM 574 N N . MET A 1 72 ? -15.789 -8.641 -5.191 1 94.56 72 MET A N 1
ATOM 575 C CA . MET A 1 72 ? -16.219 -7.316 -5.633 1 94.56 72 MET A CA 1
ATOM 576 C C . MET A 1 72 ? -17.641 -7.344 -6.164 1 94.56 72 MET A C 1
ATOM 578 O O . MET A 1 72 ? -18.422 -6.426 -5.91 1 94.56 72 MET A O 1
ATOM 582 N N . LYS A 1 73 ? -17.938 -8.422 -6.918 1 95.56 73 LYS A N 1
ATOM 583 C CA . LYS A 1 73 ? -19.297 -8.578 -7.441 1 95.56 73 LYS A CA 1
ATOM 584 C C . LYS A 1 73 ? -20.312 -8.688 -6.309 1 95.56 73 LYS A C 1
ATOM 586 O O . LYS A 1 73 ? -21.359 -8.047 -6.348 1 95.56 73 LYS A O 1
ATOM 591 N N . ARG A 1 74 ? -20.016 -9.438 -5.34 1 96.5 74 ARG A N 1
ATOM 592 C CA . ARG A 1 74 ? -20.906 -9.617 -4.199 1 96.5 74 ARG A CA 1
ATOM 593 C C . ARG A 1 74 ? -21.078 -8.305 -3.438 1 96.5 74 ARG A C 1
ATOM 595 O O . ARG A 1 74 ? -22.188 -7.988 -3 1 96.5 74 ARG A O 1
ATOM 602 N N . ALA A 1 75 ? -20 -7.633 -3.24 1 95.38 75 ALA A N 1
ATOM 603 C CA . ALA A 1 75 ? -20.078 -6.34 -2.562 1 95.38 75 ALA A CA 1
ATOM 604 C C . ALA A 1 75 ? -20.984 -5.379 -3.305 1 95.38 75 ALA A C 1
ATOM 606 O O . ALA A 1 75 ? -21.828 -4.707 -2.689 1 95.38 75 ALA A O 1
ATOM 607 N N . ASN A 1 76 ? -20.875 -5.375 -4.602 1 92.56 76 ASN A N 1
ATOM 608 C CA . ASN A 1 76 ? -21.703 -4.504 -5.418 1 92.56 76 ASN A CA 1
ATOM 609 C C . ASN A 1 76 ? -23.172 -4.898 -5.332 1 92.56 76 ASN A C 1
ATOM 611 O O . ASN A 1 76 ? -24.047 -4.039 -5.195 1 92.56 76 ASN A O 1
ATOM 615 N N . MET A 1 77 ? -23.438 -6.145 -5.398 1 94.56 77 MET A N 1
ATOM 616 C CA . MET A 1 77 ? -24.812 -6.652 -5.359 1 94.56 77 MET A CA 1
ATOM 617 C C . MET A 1 77 ? -25.469 -6.316 -4.031 1 94.56 77 MET A C 1
ATOM 619 O O . MET A 1 77 ? -26.672 -6.035 -3.988 1 94.56 77 MET A O 1
ATOM 623 N N . SER A 1 78 ? -24.734 -6.316 -2.988 1 93.94 78 SER A N 1
ATOM 624 C CA . SER A 1 78 ? -25.266 -6.043 -1.656 1 93.94 78 SER A CA 1
ATOM 625 C C . SER A 1 78 ? -25.188 -4.555 -1.322 1 93.94 78 SER A C 1
ATOM 627 O O . SER A 1 78 ? -25.375 -4.16 -0.17 1 93.94 78 SER A O 1
ATOM 629 N N . LYS A 1 79 ? -24.672 -3.746 -2.219 1 91.94 79 LYS A N 1
ATOM 630 C CA . LYS A 1 79 ? -24.547 -2.301 -2.072 1 91.94 79 LYS A CA 1
ATOM 631 C C . LYS A 1 79 ? -23.484 -1.942 -1.028 1 91.94 79 LYS A C 1
ATOM 633 O O . LYS A 1 79 ? -23.656 -0.979 -0.277 1 91.94 79 LYS A O 1
ATOM 638 N N . ASN A 1 80 ? -22.609 -2.887 -0.927 1 92.62 80 ASN A N 1
ATOM 639 C CA . ASN A 1 80 ? -21.438 -2.613 -0.089 1 92.62 80 ASN A CA 1
ATOM 640 C C . ASN A 1 80 ? -20.266 -2.09 -0.912 1 92.62 80 ASN A C 1
ATOM 642 O O . ASN A 1 80 ? -20.25 -2.225 -2.137 1 92.62 80 ASN A O 1
ATOM 646 N N . ASP A 1 81 ? -19.453 -1.444 -0.284 1 95 81 ASP A N 1
ATOM 647 C CA . ASP A 1 81 ? -18.297 -0.875 -0.965 1 95 81 ASP A CA 1
ATOM 648 C C . ASP A 1 81 ? -17.266 -1.955 -1.292 1 95 81 ASP A C 1
ATOM 650 O O . ASP A 1 81 ? -16.75 -2.617 -0.391 1 95 81 ASP A O 1
ATOM 654 N N . PRO A 1 82 ? -16.922 -2.129 -2.529 1 96.25 82 PRO A N 1
ATOM 655 C CA . PRO A 1 82 ? -15.953 -3.164 -2.902 1 96.25 82 PRO A CA 1
ATOM 656 C C . PRO A 1 82 ? -14.57 -2.936 -2.285 1 96.25 82 PRO A C 1
ATOM 658 O O . PRO A 1 82 ? -13.867 -3.896 -1.973 1 96.25 82 PRO A O 1
ATOM 661 N N . MET A 1 83 ? -14.219 -1.687 -2.154 1 97.31 83 MET A N 1
ATOM 662 C CA . MET A 1 83 ? -12.922 -1.396 -1.556 1 97.31 83 MET A CA 1
ATOM 663 C C . MET A 1 83 ? -12.891 -1.802 -0.086 1 97.31 83 MET A C 1
ATOM 665 O O . MET A 1 83 ? -11.867 -2.252 0.421 1 97.31 83 MET A O 1
ATOM 669 N N . TYR A 1 84 ? -13.961 -1.631 0.531 1 97.31 84 TYR A N 1
ATOM 670 C CA . TYR A 1 84 ? -14.047 -2.068 1.92 1 97.31 84 TYR A CA 1
ATOM 671 C C . TYR A 1 84 ? -14.008 -3.59 2.016 1 97.31 84 TYR A C 1
ATOM 673 O O . TYR A 1 84 ? -13.398 -4.145 2.934 1 97.31 84 TYR A O 1
ATOM 681 N N . ALA A 1 85 ? -14.695 -4.23 1.085 1 96.81 85 ALA A N 1
ATOM 682 C CA . ALA A 1 85 ? -14.648 -5.688 1.033 1 96.81 85 ALA A CA 1
ATOM 683 C C . ALA A 1 85 ? -13.211 -6.184 0.852 1 96.81 85 ALA A C 1
ATOM 685 O O . ALA A 1 85 ? -12.812 -7.176 1.465 1 96.81 85 ALA A O 1
ATOM 686 N N . LEU A 1 86 ? -12.469 -5.508 0.062 1 97.19 86 LEU A N 1
ATOM 687 C CA . LEU A 1 86 ? -11.07 -5.859 -0.145 1 97.19 86 LEU A CA 1
ATOM 688 C C . LEU A 1 86 ? -10.266 -5.66 1.134 1 97.19 86 LEU A C 1
ATOM 690 O O . LEU A 1 86 ? -9.391 -6.465 1.452 1 97.19 86 LEU A O 1
ATOM 694 N N . LEU A 1 87 ? -10.547 -4.527 1.818 1 97.94 87 LEU A N 1
ATOM 695 C CA . LEU A 1 87 ? -9.914 -4.285 3.107 1 97.94 87 LEU A CA 1
ATOM 696 C C . LEU A 1 87 ? -10.141 -5.453 4.059 1 97.94 87 LEU A C 1
ATOM 698 O O . LEU A 1 87 ? -9.188 -5.965 4.656 1 97.94 87 LEU A O 1
ATOM 702 N N . GLU A 1 88 ? -11.344 -5.898 4.105 1 96.75 88 GLU A N 1
ATOM 703 C CA . GLU A 1 88 ? -11.688 -7.004 4.996 1 96.75 88 GLU A CA 1
ATOM 704 C C . GLU A 1 88 ? -11.031 -8.305 4.543 1 96.75 88 GLU A C 1
ATOM 706 O O . GLU A 1 88 ? -10.594 -9.109 5.371 1 96.75 88 GLU A O 1
ATOM 711 N N . TYR A 1 89 ? -11 -8.484 3.262 1 96.69 89 TYR A N 1
ATOM 712 C CA . TYR A 1 89 ? -10.344 -9.664 2.711 1 96.69 89 TYR A CA 1
ATOM 713 C C . TYR A 1 89 ? -8.875 -9.711 3.119 1 96.69 89 TYR A C 1
ATOM 715 O O . TYR A 1 89 ? -8.359 -10.766 3.479 1 96.69 89 TYR A O 1
ATOM 723 N N . ARG A 1 90 ? -8.195 -8.617 3.088 1 97.38 90 ARG A N 1
ATOM 724 C CA . ARG A 1 90 ? -6.781 -8.531 3.434 1 97.38 90 ARG A CA 1
ATOM 725 C C . ARG A 1 90 ? -6.562 -8.82 4.914 1 97.38 90 ARG A C 1
ATOM 727 O O . ARG A 1 90 ? -5.461 -9.203 5.32 1 97.38 90 ARG A O 1
ATOM 734 N N . ASN A 1 91 ? -7.605 -8.625 5.695 1 98 91 ASN A N 1
ATOM 735 C CA . ASN A 1 91 ? -7.547 -8.844 7.133 1 98 91 ASN A CA 1
ATOM 736 C C . ASN A 1 91 ? -7.961 -10.273 7.496 1 98 91 ASN A C 1
ATOM 738 O O . ASN A 1 91 ? -7.957 -10.641 8.672 1 98 91 ASN A O 1
ATOM 742 N N . THR A 1 92 ? -8.312 -11.055 6.52 1 96.38 92 THR A N 1
ATOM 743 C CA . THR A 1 92 ? -8.812 -12.398 6.781 1 96.38 92 THR A CA 1
ATOM 744 C C . THR A 1 92 ? -7.664 -13.406 6.84 1 96.38 92 THR A C 1
ATOM 746 O O . THR A 1 92 ? -6.883 -13.516 5.891 1 96.38 92 THR A O 1
ATOM 749 N N . PRO A 1 93 ? -7.57 -14.156 7.93 1 96.25 93 PRO A N 1
ATOM 750 C CA . PRO A 1 93 ? -6.504 -15.156 8.047 1 96.25 93 PRO A CA 1
ATOM 751 C C . PRO A 1 93 ? -6.543 -16.188 6.93 1 96.25 93 PRO A C 1
ATOM 753 O O . PRO A 1 93 ? -7.621 -16.594 6.488 1 96.25 93 PRO A O 1
ATOM 756 N N . ILE A 1 94 ? -5.363 -16.594 6.512 1 92.94 94 ILE A N 1
ATOM 757 C CA . ILE A 1 94 ? -5.238 -17.609 5.473 1 92.94 94 ILE A CA 1
ATOM 758 C C . ILE A 1 94 ? -5.051 -18.984 6.113 1 92.94 94 ILE A C 1
ATOM 760 O O . ILE A 1 94 ? -4.168 -19.172 6.957 1 92.94 94 ILE A O 1
ATOM 764 N N . ASP A 1 95 ? -5.828 -19.922 5.652 1 90.5 95 ASP A N 1
ATOM 765 C CA . ASP A 1 95 ? -5.688 -21.281 6.156 1 90.5 95 ASP A CA 1
ATOM 766 C C . ASP A 1 95 ? -4.301 -21.844 5.852 1 90.5 95 ASP A C 1
ATOM 768 O O . ASP A 1 95 ? -3.799 -21.703 4.734 1 90.5 95 ASP A O 1
ATOM 772 N N . GLY A 1 96 ? -3.654 -22.391 6.871 1 90.81 96 GLY A N 1
ATOM 773 C CA . GLY A 1 96 ? -2.359 -23.016 6.68 1 90.81 96 GLY A CA 1
ATOM 774 C C . GLY A 1 96 ? -1.195 -22.078 6.914 1 90.81 96 GLY A C 1
ATOM 775 O O . GLY A 1 96 ? -0.034 -22.469 6.77 1 90.81 96 GLY A O 1
ATOM 776 N N . LEU A 1 97 ? -1.491 -20.875 7.242 1 94.56 97 LEU A N 1
ATOM 777 C CA . LEU A 1 97 ? -0.417 -19.922 7.461 1 94.56 97 LEU A CA 1
ATOM 778 C C . LEU A 1 97 ? -0.453 -19.375 8.891 1 94.56 97 LEU A C 1
ATOM 780 O O . LEU A 1 97 ? -0.323 -18.172 9.102 1 94.56 97 LEU A O 1
ATOM 784 N N . ARG A 1 98 ? -0.745 -20.281 9.836 1 94.56 98 ARG A N 1
ATOM 785 C CA . ARG A 1 98 ? -0.666 -20.031 11.273 1 94.56 98 ARG A CA 1
ATOM 786 C C . ARG A 1 98 ? -1.602 -18.906 11.695 1 94.56 98 ARG A C 1
ATOM 788 O O . ARG A 1 98 ? -1.29 -18.156 12.609 1 94.56 98 ARG A O 1
ATOM 795 N N . GLY A 1 99 ? -2.6 -18.625 10.906 1 94.38 99 GLY A N 1
ATOM 796 C CA . GLY A 1 99 ? -3.623 -17.656 11.289 1 94.38 99 GLY A CA 1
ATOM 797 C C . GLY A 1 99 ? -3.299 -16.25 10.859 1 94.38 99 GLY A C 1
ATOM 798 O O . GLY A 1 99 ? -4.031 -15.305 11.188 1 94.38 99 GLY A O 1
ATOM 799 N N . PHE A 1 100 ? -2.256 -16.062 10.195 1 96.38 100 PHE A N 1
ATOM 800 C CA . PHE A 1 100 ? -1.906 -14.711 9.742 1 96.38 100 PHE A CA 1
ATOM 801 C C . PHE A 1 100 ? -2.715 -14.328 8.508 1 96.38 100 PHE A C 1
ATOM 803 O O . PHE A 1 100 ? -2.951 -15.164 7.637 1 96.38 100 PHE A O 1
ATOM 810 N N . ALA A 1 101 ? -3.156 -13.094 8.5 1 97.19 101 ALA A N 1
ATOM 811 C CA . ALA A 1 101 ? -3.828 -12.516 7.34 1 97.19 101 ALA A CA 1
ATOM 812 C C . ALA A 1 101 ? -2.816 -11.977 6.336 1 97.19 101 ALA A C 1
ATOM 814 O O . ALA A 1 101 ? -1.648 -11.758 6.672 1 97.19 101 ALA A O 1
ATOM 815 N N . PRO A 1 102 ? -3.264 -11.766 5.07 1 95.94 102 PRO A N 1
ATOM 816 C CA . PRO A 1 102 ? -2.367 -11.188 4.07 1 95.94 102 PRO A CA 1
ATOM 817 C C . PRO A 1 102 ? -1.732 -9.875 4.531 1 95.94 102 PRO A C 1
ATOM 819 O O . PRO A 1 102 ? -0.533 -9.664 4.336 1 95.94 102 PRO A O 1
ATOM 822 N N . SER A 1 103 ? -2.523 -8.953 5.168 1 97.5 103 SER A N 1
ATOM 823 C CA . SER A 1 103 ? -2.004 -7.672 5.633 1 97.5 103 SER A CA 1
ATOM 824 C C . SER A 1 103 ? -0.911 -7.867 6.68 1 97.5 103 SER A C 1
ATOM 826 O O . SER A 1 103 ? 0.071 -7.121 6.703 1 97.5 103 SER A O 1
ATOM 828 N N . GLN A 1 104 ? -1.047 -8.844 7.52 1 96.69 104 GLN A N 1
ATOM 829 C CA . GLN A 1 104 ? -0.039 -9.125 8.539 1 96.69 104 GLN A CA 1
ATOM 830 C C . GLN A 1 104 ? 1.236 -9.68 7.91 1 96.69 104 GLN A C 1
ATOM 832 O O . GLN A 1 104 ? 2.342 -9.281 8.281 1 96.69 104 GLN A O 1
ATOM 837 N N . ILE A 1 105 ? 1.047 -10.586 7.004 1 95.38 105 ILE A N 1
ATOM 838 C CA . ILE A 1 105 ? 2.189 -11.234 6.363 1 95.38 105 ILE A CA 1
ATOM 839 C C . ILE A 1 105 ? 3.016 -10.188 5.613 1 95.38 105 ILE A C 1
ATOM 841 O O . ILE A 1 105 ? 4.246 -10.195 5.676 1 95.38 105 ILE A O 1
ATOM 845 N N . LEU A 1 106 ? 2.348 -9.281 5.004 1 94.81 106 LEU A N 1
ATOM 846 C CA . LEU A 1 106 ? 3.043 -8.305 4.176 1 94.81 106 LEU A CA 1
ATOM 847 C C . LEU A 1 106 ? 3.529 -7.125 5.016 1 94.81 106 LEU A C 1
ATOM 849 O O . LEU A 1 106 ? 4.652 -6.648 4.832 1 94.81 106 LEU A O 1
ATOM 853 N N . ASN A 1 107 ? 2.689 -6.641 5.918 1 94.25 107 ASN A N 1
ATOM 854 C CA . ASN A 1 107 ? 2.98 -5.367 6.574 1 94.25 107 ASN A CA 1
ATOM 855 C C . ASN A 1 107 ? 3.16 -5.543 8.078 1 94.25 107 ASN A C 1
ATOM 857 O O . ASN A 1 107 ? 3.428 -4.578 8.789 1 94.25 107 ASN A O 1
ATOM 861 N N . GLY A 1 108 ? 2.91 -6.688 8.594 1 96.06 108 GLY A N 1
ATOM 862 C CA . GLY A 1 108 ? 3.111 -6.957 10.016 1 96.06 108 GLY A CA 1
ATOM 863 C C . GLY A 1 108 ? 1.957 -6.492 10.875 1 96.06 108 GLY A C 1
ATOM 864 O O . GLY A 1 108 ? 2.092 -6.395 12.102 1 96.06 108 GLY A O 1
ATOM 865 N N . ARG A 1 109 ? 0.861 -6.152 10.242 1 97.06 109 ARG A N 1
ATOM 866 C CA . ARG A 1 109 ? -0.252 -5.621 11.023 1 97.06 109 ARG A CA 1
ATOM 867 C C . ARG A 1 109 ? -1.579 -5.848 10.305 1 97.06 109 ARG A C 1
ATOM 869 O O . ARG A 1 109 ? -1.614 -6 9.086 1 97.06 109 ARG A O 1
ATOM 876 N N . LEU A 1 110 ? -2.594 -5.875 11.125 1 97.75 110 LEU A N 1
ATOM 877 C CA . LEU A 1 110 ? -3.932 -5.789 10.555 1 97.75 110 LEU A CA 1
ATOM 878 C C . LEU A 1 110 ? -4.258 -4.355 10.148 1 97.75 110 LEU A C 1
ATOM 880 O O . LEU A 1 110 ? -3.578 -3.416 10.57 1 97.75 110 LEU A O 1
ATOM 884 N N . LEU A 1 111 ? -5.219 -4.27 9.273 1 97.88 111 LEU A N 1
ATOM 885 C CA . LEU A 1 111 ? -5.699 -2.969 8.82 1 97.88 111 LEU A CA 1
ATOM 886 C C . LEU A 1 111 ? -6.93 -2.539 9.617 1 97.88 111 LEU A C 1
ATOM 888 O O . LEU A 1 111 ? -7.84 -3.342 9.836 1 97.88 111 LEU A O 1
ATOM 892 N N . ARG A 1 112 ? -6.945 -1.317 10.047 1 97.75 112 ARG A N 1
ATOM 893 C CA . ARG A 1 112 ? -8.125 -0.853 10.773 1 97.75 112 ARG A CA 1
ATOM 894 C C . ARG A 1 112 ? -9.367 -0.904 9.891 1 97.75 112 ARG A C 1
ATOM 896 O O . ARG A 1 112 ? -9.336 -0.467 8.734 1 97.75 112 ARG A O 1
ATOM 903 N N . SER A 1 113 ? -10.32 -1.472 10.344 1 96.38 113 SER A N 1
ATOM 904 C CA . SER A 1 113 ? -11.633 -1.588 9.711 1 96.38 113 SER A CA 1
ATOM 905 C C . SER A 1 113 ? -12.75 -1.37 10.719 1 96.38 113 SER A C 1
ATOM 907 O O . SER A 1 113 ? -12.523 -0.834 11.805 1 96.38 113 SER A O 1
ATOM 909 N N . ARG A 1 114 ? -13.992 -1.657 10.336 1 91.69 114 ARG A N 1
A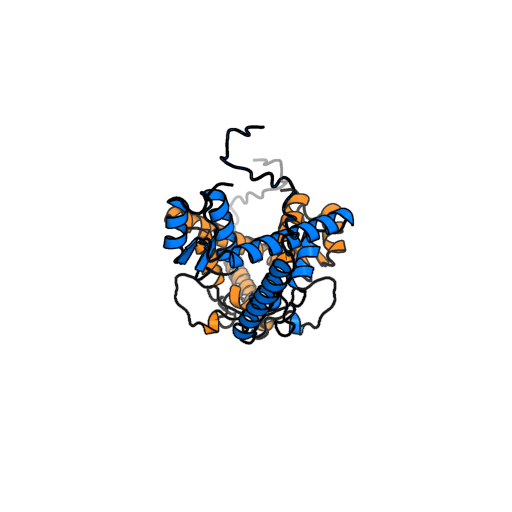TOM 910 C CA . ARG A 1 114 ? -15.117 -1.471 11.25 1 91.69 114 ARG A CA 1
ATOM 911 C C . ARG A 1 114 ? -15.141 -2.562 12.312 1 91.69 114 ARG A C 1
ATOM 913 O O . ARG A 1 114 ? -15.828 -2.428 13.328 1 91.69 114 ARG A O 1
ATOM 920 N N . ILE A 1 115 ? -14.422 -3.617 12.008 1 91.88 115 ILE A N 1
ATOM 921 C CA . ILE A 1 115 ? -14.32 -4.695 12.984 1 91.88 115 ILE A CA 1
ATOM 922 C C . ILE A 1 115 ? -13.258 -4.352 14.023 1 91.88 115 ILE A C 1
ATOM 924 O O . ILE A 1 115 ? -12.07 -4.25 13.703 1 91.88 115 ILE A O 1
ATOM 928 N N . PRO A 1 116 ? -13.68 -4.195 15.258 1 91.75 116 PRO A N 1
ATOM 929 C CA . PRO A 1 116 ? -12.711 -3.795 16.281 1 91.75 116 PRO A CA 1
ATOM 930 C C . PRO A 1 116 ? -11.672 -4.875 16.562 1 91.75 116 PRO A C 1
ATOM 932 O O . PRO A 1 116 ? -11.992 -6.066 16.562 1 91.75 116 PRO A O 1
ATOM 935 N N . VAL A 1 117 ? -10.43 -4.453 16.609 1 93 117 VAL A N 1
ATOM 936 C CA . VAL A 1 117 ? -9.32 -5.32 17 1 93 117 VAL A CA 1
ATOM 937 C C . VAL A 1 117 ? -8.438 -4.609 18.031 1 93 117 VAL A C 1
ATOM 939 O O . VAL A 1 117 ? -8.539 -3.393 18.203 1 93 117 VAL A O 1
ATOM 942 N N . SER A 1 118 ? -7.656 -5.398 18.703 1 93.31 118 SER A N 1
ATOM 943 C CA . SER A 1 118 ? -6.715 -4.793 19.641 1 93.31 118 SER A CA 1
ATOM 944 C C . SER A 1 118 ? -5.766 -3.838 18.922 1 93.31 118 SER A C 1
ATOM 946 O O . SER A 1 118 ? -5.316 -4.117 17.812 1 93.31 118 SER A O 1
ATOM 948 N N . THR A 1 119 ? -5.441 -2.781 19.625 1 90.81 119 THR A N 1
ATOM 949 C CA . THR A 1 119 ? -4.582 -1.748 19.062 1 90.81 119 THR A CA 1
ATOM 950 C C . THR A 1 119 ? -3.205 -2.314 18.734 1 90.81 119 THR A C 1
ATOM 952 O O . THR A 1 119 ? -2.547 -1.854 17.797 1 90.81 119 THR A O 1
ATOM 955 N N . SER A 1 120 ? -2.797 -3.279 19.422 1 91.94 120 SER A N 1
ATOM 956 C CA . SER A 1 120 ? -1.482 -3.873 19.203 1 91.94 120 SER A CA 1
ATOM 957 C C . SER A 1 120 ? -1.409 -4.551 17.844 1 91.94 120 SER A C 1
ATOM 959 O O . SER A 1 120 ? -0.338 -4.625 17.234 1 91.94 120 SER A O 1
ATOM 961 N N . LEU A 1 121 ? -2.531 -4.977 17.312 1 94.56 121 LEU A N 1
ATOM 962 C CA . LEU A 1 121 ? -2.574 -5.676 16.047 1 94.56 121 LEU A CA 1
ATOM 963 C C . LEU A 1 121 ? -2.553 -4.688 14.883 1 94.56 121 LEU A C 1
ATOM 965 O O . LEU A 1 121 ? -2.373 -5.082 13.727 1 94.56 121 LEU A O 1
ATOM 969 N N . LEU A 1 122 ? -2.762 -3.389 15.273 1 95.38 122 LEU A N 1
ATOM 970 C CA . LEU A 1 122 ? -2.785 -2.359 14.234 1 95.38 122 LEU A CA 1
ATOM 971 C C . LEU A 1 122 ? -1.408 -1.727 14.062 1 95.38 122 LEU A C 1
ATOM 973 O O . LEU A 1 122 ? -1.217 -0.869 13.203 1 95.38 122 LEU A O 1
ATOM 977 N N . ARG A 1 123 ? -0.441 -2.189 14.844 1 94.5 123 ARG A N 1
ATOM 978 C CA . ARG A 1 123 ? 0.947 -1.749 14.75 1 94.5 123 ARG A CA 1
ATOM 979 C C . ARG A 1 123 ? 1.832 -2.85 14.172 1 94.5 123 ARG A C 1
ATOM 981 O O . ARG A 1 123 ? 1.635 -4.031 14.469 1 94.5 123 ARG A O 1
ATOM 988 N N . PRO A 1 124 ? 2.773 -2.416 13.391 1 95.31 124 PRO A N 1
ATOM 989 C CA . PRO A 1 124 ? 3.635 -3.453 12.82 1 95.31 124 PRO A CA 1
ATOM 990 C C . PRO A 1 124 ? 4.289 -4.332 13.883 1 95.31 124 PRO A C 1
ATOM 992 O O . PRO A 1 124 ? 4.785 -3.822 14.891 1 95.31 124 PRO A O 1
ATOM 995 N N . GLN A 1 125 ? 4.184 -5.566 13.617 1 95.31 125 GLN A N 1
ATOM 996 C CA . GLN A 1 125 ? 4.816 -6.578 14.453 1 95.31 125 GLN A CA 1
ATOM 997 C C . GLN A 1 125 ? 5.68 -7.523 13.625 1 95.31 125 GLN A C 1
ATOM 999 O O . GLN A 1 125 ? 5.496 -7.633 12.414 1 95.31 125 GLN A O 1
ATOM 1004 N N . ALA A 1 126 ? 6.582 -8.086 14.32 1 95.31 126 ALA A N 1
ATOM 1005 C CA . ALA A 1 126 ? 7.398 -9.086 13.633 1 95.31 126 ALA A CA 1
ATOM 1006 C C . ALA A 1 126 ? 6.57 -10.312 13.266 1 95.31 126 ALA A C 1
ATOM 1008 O O . ALA A 1 126 ? 5.742 -10.766 14.055 1 95.31 126 ALA A O 1
ATOM 1009 N N . ILE A 1 127 ? 6.777 -10.711 12.086 1 93.44 127 ILE A N 1
ATOM 1010 C CA . ILE A 1 127 ? 6.125 -11.922 11.602 1 93.44 127 ILE A CA 1
ATOM 1011 C C . ILE A 1 127 ? 7.16 -13.023 11.406 1 93.44 127 ILE A C 1
ATOM 1013 O O . ILE A 1 127 ? 8.203 -12.805 10.789 1 93.44 127 ILE A O 1
ATOM 1017 N N . PRO A 1 128 ? 6.934 -14.156 11.984 1 92.62 128 PRO A N 1
ATOM 1018 C CA . PRO A 1 128 ? 7.883 -15.25 11.758 1 92.62 128 PRO A CA 1
ATOM 1019 C C . PRO A 1 128 ? 7.949 -15.68 10.297 1 92.62 128 PRO A C 1
ATOM 1021 O O . PRO A 1 128 ? 7.016 -15.422 9.531 1 92.62 128 PRO A O 1
ATOM 1024 N N . PRO A 1 129 ? 9.078 -16.266 9.906 1 91.25 129 PRO A N 1
ATOM 1025 C CA . PRO A 1 129 ? 9.141 -16.781 8.539 1 91.25 129 PRO A CA 1
ATOM 1026 C C . PRO A 1 129 ? 8.055 -17.812 8.258 1 91.25 129 PRO A C 1
ATOM 1028 O O . PRO A 1 129 ? 7.758 -18.656 9.109 1 91.25 129 PRO A O 1
ATOM 1031 N N . LEU A 1 130 ? 7.453 -17.688 7.105 1 93.5 130 LEU A N 1
ATOM 1032 C CA . LEU A 1 130 ? 6.32 -18.547 6.781 1 93.5 130 LEU A CA 1
ATOM 1033 C C . LEU A 1 130 ? 6.621 -19.406 5.547 1 93.5 130 LEU A C 1
ATOM 1035 O O . LEU A 1 130 ? 5.711 -19.984 4.957 1 93.5 130 LEU A O 1
ATOM 1039 N N . GLN A 1 131 ? 7.828 -19.453 5.148 1 89.19 131 GLN A N 1
ATOM 1040 C CA . GLN A 1 131 ? 8.203 -20.125 3.914 1 89.19 131 GLN A CA 1
ATOM 1041 C C . GLN A 1 131 ? 7.809 -21.594 3.951 1 89.19 131 GLN A C 1
ATOM 1043 O O . GLN A 1 131 ? 7.316 -22.141 2.959 1 89.19 131 GLN A O 1
ATOM 1048 N N . ASP A 1 132 ? 8.062 -22.234 5.078 1 92.38 132 ASP A N 1
ATOM 1049 C CA . ASP A 1 132 ? 7.73 -23.641 5.215 1 92.38 132 ASP A CA 1
ATOM 1050 C C . ASP A 1 132 ? 6.219 -23.859 5.164 1 92.38 132 ASP A C 1
ATOM 1052 O O . ASP A 1 132 ? 5.742 -24.812 4.535 1 92.38 132 ASP A O 1
ATOM 1056 N N . ASP A 1 133 ? 5.5 -23.016 5.832 1 93.06 133 ASP A N 1
ATOM 1057 C CA . ASP A 1 133 ? 4.043 -23.078 5.824 1 93.06 133 ASP A CA 1
ATOM 1058 C C . ASP A 1 133 ? 3.496 -22.891 4.41 1 93.06 133 ASP A C 1
ATOM 1060 O O . ASP A 1 133 ? 2.582 -23.609 3.992 1 93.06 133 ASP A O 1
ATOM 1064 N N . LEU A 1 134 ? 4.047 -22.016 3.701 1 87.56 134 LEU A N 1
ATOM 1065 C CA . LEU A 1 134 ? 3.621 -21.719 2.334 1 87.56 134 LEU A CA 1
ATOM 1066 C C . LEU A 1 134 ? 3.893 -22.922 1.421 1 87.56 134 LEU A C 1
ATOM 1068 O O . LEU A 1 134 ? 3.053 -23.266 0.592 1 87.56 134 LEU A O 1
ATOM 1072 N N . ALA A 1 135 ? 5.031 -23.484 1.582 1 87.44 135 ALA A N 1
ATOM 1073 C CA . ALA A 1 135 ? 5.391 -24.656 0.789 1 87.44 135 ALA A CA 1
ATOM 1074 C C . ALA A 1 135 ? 4.434 -25.812 1.057 1 87.44 135 ALA A C 1
ATOM 1076 O O . ALA A 1 135 ? 4.004 -26.5 0.127 1 87.44 135 ALA A O 1
ATOM 1077 N N . GLU A 1 136 ? 4.184 -26.016 2.283 1 90.56 136 GLU A N 1
ATOM 1078 C CA . GLU A 1 136 ? 3.262 -27.078 2.658 1 90.56 136 GLU A CA 1
ATOM 1079 C C . GLU A 1 136 ? 1.868 -26.844 2.086 1 90.56 136 GLU A C 1
ATOM 1081 O O . GLU A 1 136 ? 1.215 -27.766 1.609 1 90.56 136 GLU A O 1
ATOM 1086 N N . ARG A 1 137 ? 1.417 -25.672 2.156 1 85.44 137 ARG A N 1
ATOM 1087 C CA . ARG A 1 137 ? 0.115 -25.312 1.604 1 85.44 137 ARG A CA 1
ATOM 1088 C C . ARG A 1 137 ? 0.066 -25.578 0.102 1 85.44 137 ARG A C 1
ATOM 1090 O O . ARG A 1 137 ? -0.934 -26.078 -0.414 1 85.44 137 ARG A O 1
ATOM 1097 N N . GLN A 1 138 ? 1.106 -25.203 -0.566 1 79.5 138 GLN A N 1
ATOM 1098 C CA . GLN A 1 138 ? 1.183 -25.422 -2.006 1 79.5 138 GLN A CA 1
ATOM 1099 C C . GLN A 1 138 ? 1.139 -26.906 -2.342 1 79.5 138 GLN A C 1
ATOM 1101 O O . GLN A 1 138 ? 0.464 -27.328 -3.289 1 79.5 138 GLN A O 1
ATOM 1106 N N . ARG A 1 139 ? 1.857 -27.688 -1.588 1 83.12 139 ARG A N 1
ATOM 1107 C CA . ARG A 1 139 ? 1.884 -29.141 -1.796 1 83.12 139 ARG A CA 1
ATOM 1108 C C . ARG A 1 139 ? 0.498 -29.75 -1.604 1 83.12 139 ARG A C 1
ATOM 1110 O O . ARG A 1 139 ? 0.065 -30.578 -2.4 1 83.12 139 ARG A O 1
ATOM 1117 N N . ARG A 1 140 ? -0.113 -29.281 -0.616 1 83.81 140 ARG A N 1
ATOM 1118 C CA . ARG A 1 140 ? -1.453 -29.781 -0.333 1 83.81 140 ARG A CA 1
ATOM 1119 C C . ARG A 1 140 ? -2.418 -29.438 -1.46 1 83.81 140 ARG A C 1
ATOM 1121 O O . ARG A 1 140 ? -3.252 -30.266 -1.85 1 83.81 140 ARG A O 1
ATOM 1128 N N . GLN A 1 141 ? -2.344 -28.25 -1.937 1 77.12 141 GLN A N 1
ATOM 1129 C CA . GLN A 1 141 ? -3.217 -27.812 -3.018 1 77.12 141 GLN A CA 1
ATOM 1130 C C . GLN A 1 141 ? -2.979 -28.625 -4.289 1 77.12 141 GLN A C 1
ATOM 1132 O O . GLN A 1 141 ? -3.926 -28.953 -5 1 77.12 141 GLN A O 1
ATOM 1137 N N . LEU A 1 142 ? -1.735 -28.891 -4.504 1 75.19 142 LEU A N 1
ATOM 1138 C CA . LEU A 1 142 ? -1.372 -29.703 -5.664 1 75.19 142 LEU A CA 1
ATOM 1139 C C . LEU A 1 142 ? -1.921 -31.125 -5.539 1 75.19 142 LEU A C 1
ATOM 1141 O O . LEU A 1 142 ? -2.445 -31.672 -6.504 1 75.19 142 LEU A O 1
ATOM 1145 N N . THR A 1 143 ? -1.824 -31.641 -4.395 1 77.88 143 THR A N 1
ATOM 1146 C CA . THR A 1 143 ? -2.311 -33 -4.145 1 77.88 143 THR A CA 1
ATOM 1147 C C . THR A 1 143 ? -3.826 -33.062 -4.316 1 77.88 143 THR A C 1
ATOM 1149 O O . THR A 1 143 ? -4.344 -34 -4.934 1 77.88 143 THR A O 1
ATOM 1152 N N . ASN A 1 144 ? -4.492 -32.125 -3.721 1 74.12 144 ASN A N 1
ATOM 1153 C CA . ASN A 1 144 ? -5.941 -32.062 -3.854 1 74.12 144 ASN A CA 1
ATOM 1154 C C . ASN A 1 144 ? -6.367 -31.906 -5.312 1 74.12 144 ASN A C 1
ATOM 1156 O O . ASN A 1 144 ? -7.332 -32.531 -5.754 1 74.12 144 ASN A O 1
ATOM 1160 N N . TYR A 1 145 ? -5.625 -31.109 -5.992 1 69.06 145 TYR A N 1
ATOM 1161 C CA . TYR A 1 145 ? -5.891 -30.891 -7.41 1 69.06 145 TYR A CA 1
ATOM 1162 C C . TYR A 1 145 ? -5.676 -32.188 -8.211 1 69.06 145 TYR A C 1
ATOM 1164 O O . TYR A 1 145 ? -6.512 -32.562 -9.031 1 69.06 145 TYR A O 1
ATOM 1172 N N . ASN A 1 146 ? -4.605 -32.812 -7.918 1 67.19 146 ASN A N 1
ATOM 1173 C CA . ASN A 1 146 ? -4.293 -34.062 -8.586 1 67.19 146 ASN A CA 1
ATOM 1174 C C . ASN A 1 146 ? -5.32 -35.156 -8.258 1 67.19 146 ASN A C 1
ATOM 1176 O O . ASN A 1 146 ? -5.711 -35.938 -9.133 1 67.19 146 ASN A O 1
ATOM 1180 N N . ALA A 1 147 ? -5.797 -35.156 -7.094 1 68.94 147 ALA A N 1
ATOM 1181 C CA . ALA A 1 147 ? -6.801 -36.125 -6.672 1 68.94 147 ALA A CA 1
ATOM 1182 C C . ALA A 1 147 ? -8.133 -35.875 -7.379 1 68.94 147 ALA A C 1
ATOM 1184 O O . ALA A 1 147 ? -8.797 -36.812 -7.82 1 68.94 147 ALA A O 1
ATOM 1185 N N . ARG A 1 148 ? -8.492 -34.625 -7.527 1 66.69 148 ARG A N 1
ATOM 1186 C CA . ARG A 1 148 ? -9.742 -34.281 -8.188 1 66.69 148 ARG A CA 1
ATOM 1187 C C . ARG A 1 148 ? -9.656 -34.5 -9.695 1 66.69 148 ARG A C 1
ATOM 1189 O O . ARG A 1 148 ? -10.633 -34.938 -10.312 1 66.69 148 ARG A O 1
ATOM 1196 N N . ALA A 1 149 ? -8.484 -34.219 -10.227 1 62.22 149 ALA A N 1
ATOM 1197 C CA . ALA A 1 149 ? -8.242 -34.438 -11.648 1 62.22 149 ALA A CA 1
ATOM 1198 C C . ALA A 1 149 ? -8.258 -35.938 -11.984 1 62.22 149 ALA A C 1
ATOM 1200 O O . ALA A 1 149 ? -8.719 -36.344 -13.062 1 62.22 149 ALA A O 1
ATOM 1201 N N . GLN A 1 150 ? -7.723 -36.75 -11.148 1 57.28 150 GLN A N 1
ATOM 1202 C CA . GLN A 1 150 ? -7.707 -38.219 -11.352 1 57.28 150 GLN A CA 1
ATOM 1203 C C . GLN A 1 150 ? -9.117 -38.781 -11.258 1 57.28 150 GLN A C 1
ATOM 1205 O O . GLN A 1 150 ? -9.422 -39.781 -11.922 1 57.28 150 GLN A O 1
ATOM 1210 N N . ILE A 1 151 ? -9.891 -38.219 -10.328 1 52.62 151 ILE A N 1
ATOM 1211 C CA . ILE A 1 151 ? -11.234 -38.781 -10.172 1 52.62 151 ILE A CA 1
ATOM 1212 C C . ILE A 1 151 ? -12.039 -38.5 -11.445 1 52.62 151 ILE A C 1
ATOM 1214 O O . ILE A 1 151 ? -13.094 -39.125 -11.648 1 52.62 151 ILE A O 1
ATOM 1218 N N . LYS A 1 152 ? -11.734 -37.594 -12.258 1 50.81 152 LYS A N 1
ATOM 1219 C CA . LYS A 1 152 ? -12.469 -37.562 -13.516 1 50.81 152 LYS A CA 1
ATOM 1220 C C . LYS A 1 152 ? -12.109 -38.75 -14.406 1 50.81 152 LYS A C 1
ATOM 1222 O O . LYS A 1 152 ? -11.078 -38.719 -15.086 1 50.81 152 LYS A O 1
ATOM 1227 N N . PRO A 1 153 ? -12.398 -39.938 -13.953 1 48.31 153 PRO A N 1
ATOM 1228 C CA . PRO A 1 153 ? -12.18 -41.062 -14.875 1 48.31 153 PRO A CA 1
ATOM 1229 C C . PRO A 1 153 ? -12.82 -40.812 -16.234 1 48.31 153 PRO A C 1
ATOM 1231 O O . PRO A 1 153 ? -13.844 -40.156 -16.344 1 48.31 153 PRO A O 1
ATOM 1234 N N . LEU A 1 154 ? -12.055 -40.844 -17.297 1 48.97 154 LEU A N 1
ATOM 1235 C CA . LEU A 1 154 ? -12.695 -40.875 -18.609 1 48.97 154 LEU A CA 1
ATOM 1236 C C . LEU A 1 154 ? -13.844 -41.875 -18.641 1 48.97 154 LEU A C 1
ATOM 1238 O O . LEU A 1 154 ? -13.727 -42.969 -18.094 1 48.97 154 LEU A O 1
ATOM 1242 N N . PRO A 1 155 ? -15.016 -41.469 -18.75 1 48.09 155 PRO A N 1
ATOM 1243 C CA . PRO A 1 155 ? -16.031 -42.5 -18.891 1 48.09 155 PRO A CA 1
ATOM 1244 C C . PRO A 1 155 ? -15.539 -43.719 -19.688 1 48.09 155 PRO A C 1
ATOM 1246 O O . PRO A 1 155 ? -14.656 -43.562 -20.547 1 48.09 155 PRO A O 1
ATOM 1249 N N . SER A 1 156 ? -15.539 -44.844 -19.125 1 48.5 156 SER A N 1
ATOM 1250 C CA . SER A 1 156 ? -15.211 -46.031 -19.875 1 48.5 156 SER A CA 1
ATOM 1251 C C . SER A 1 156 ? -15.758 -45.969 -21.297 1 48.5 156 SER A C 1
ATOM 1253 O O . SER A 1 156 ? -16.938 -45.656 -21.516 1 48.5 156 SER A O 1
ATOM 1255 N N . LEU A 1 157 ? -14.961 -45.531 -22.266 1 46.66 157 LEU A N 1
ATOM 1256 C CA . LEU A 1 157 ? -15.391 -45.594 -23.656 1 46.66 157 LEU A CA 1
ATOM 1257 C C . LEU A 1 157 ? -15.906 -47 -24 1 46.66 157 LEU A C 1
ATOM 1259 O O . LEU A 1 157 ? -15.219 -48 -23.766 1 46.66 157 LEU A O 1
ATOM 1263 N N . SER A 1 158 ? -17.125 -47.312 -23.719 1 45.59 158 SER A N 1
ATOM 1264 C CA . SER A 1 158 ? -17.625 -48.562 -24.281 1 45.59 158 SER A CA 1
ATOM 1265 C C . SER A 1 158 ? -17.312 -48.688 -25.766 1 45.59 158 SER A C 1
ATOM 1267 O O . SER A 1 158 ? -17.156 -47.656 -26.453 1 45.59 158 SER A O 1
ATOM 1269 N N . THR A 1 159 ? -16.766 -49.781 -26.266 1 48.28 159 THR A N 1
ATOM 1270 C CA . THR A 1 159 ? -16.344 -50.062 -27.625 1 48.28 159 THR A CA 1
ATOM 1271 C C . THR A 1 159 ? -17.219 -49.344 -28.641 1 48.28 159 THR A C 1
ATOM 1273 O O . THR A 1 159 ? -16.734 -48.844 -29.656 1 48.28 159 THR A O 1
ATOM 1276 N N . ASN A 1 160 ? -18.594 -49.531 -28.656 1 45.12 160 ASN A N 1
ATOM 1277 C CA . ASN A 1 160 ? -19.453 -49.094 -29.734 1 45.12 160 ASN A CA 1
ATOM 1278 C C . ASN A 1 160 ? -19.672 -47.594 -29.688 1 45.12 160 ASN A C 1
ATOM 1280 O O . ASN A 1 160 ? -20.562 -47.062 -30.344 1 45.12 160 ASN A O 1
ATOM 1284 N N . GLN A 1 161 ? -19.156 -46.906 -28.672 1 47.03 161 GLN A N 1
ATOM 1285 C CA . GLN A 1 161 ? -19.562 -45.531 -28.609 1 47.03 161 GLN A CA 1
ATOM 1286 C C . GLN A 1 161 ? -18.734 -44.656 -29.547 1 47.03 161 GLN A C 1
ATOM 1288 O O . GLN A 1 161 ? -17.516 -44.875 -29.688 1 47.03 161 GLN A O 1
ATOM 1293 N N . ASP A 1 162 ? -19.344 -43.969 -30.5 1 45.69 162 ASP A N 1
ATOM 1294 C CA . ASP A 1 162 ? -18.766 -43.062 -31.5 1 45.69 162 ASP A CA 1
ATOM 1295 C C . ASP A 1 162 ? -17.812 -42.062 -30.875 1 45.69 162 ASP A C 1
ATOM 1297 O O . ASP A 1 162 ? -18.172 -41.375 -29.938 1 45.69 162 ASP A O 1
ATOM 1301 N N . VAL A 1 163 ? -16.703 -42.438 -30.562 1 49.97 163 VAL A N 1
ATOM 1302 C CA . VAL A 1 163 ? -15.688 -41.5 -30.125 1 49.97 163 VAL A CA 1
ATOM 1303 C C . VAL A 1 163 ? -15.477 -40.438 -31.203 1 49.97 163 VAL A C 1
ATOM 1305 O O . VAL A 1 163 ? -15.25 -40.75 -32.375 1 49.97 163 VAL A O 1
ATOM 1308 N N . VAL A 1 164 ? -16.203 -39.344 -31.125 1 44.62 164 VAL A N 1
ATOM 1309 C CA . VAL A 1 164 ? -15.961 -38.25 -32.031 1 44.62 164 VAL A CA 1
ATOM 1310 C C . VAL A 1 164 ? -14.578 -37.656 -31.797 1 44.62 164 VAL A C 1
ATOM 1312 O O . VAL A 1 164 ? -14.25 -37.25 -30.672 1 44.62 164 VAL A O 1
ATOM 1315 N N . PHE A 1 165 ? -13.641 -38.344 -32.188 1 40.62 165 PHE A N 1
ATOM 1316 C CA . PHE A 1 165 ? -12.297 -37.781 -32.062 1 40.62 165 PHE A CA 1
ATOM 1317 C C . PHE A 1 165 ? -12.133 -36.594 -33.031 1 40.62 165 PHE A C 1
ATOM 1319 O O . PHE A 1 165 ? -12.648 -36.625 -34.156 1 40.62 165 PHE A O 1
ATOM 1326 N N . ARG A 1 166 ? -12.148 -35.406 -32.469 1 39.62 166 ARG A N 1
ATOM 1327 C CA . ARG A 1 166 ? -11.812 -34.25 -33.281 1 39.62 166 ARG A CA 1
ATOM 1328 C C . ARG A 1 166 ? -10.445 -34.406 -33.938 1 39.62 166 ARG A C 1
ATOM 1330 O O . ARG A 1 166 ? -9.43 -34.5 -33.25 1 39.62 166 ARG A O 1
ATOM 1337 N N . ALA A 1 167 ? -10.547 -35.125 -35.094 1 39.31 167 ALA A N 1
ATOM 1338 C CA . ALA A 1 167 ? -9.305 -35.312 -35.844 1 39.31 167 ALA A CA 1
ATOM 1339 C C . ALA A 1 167 ? -8.523 -34 -35.938 1 39.31 167 ALA A C 1
ATOM 1341 O O . ALA A 1 167 ? -7.395 -33.906 -35.438 1 39.31 167 ALA A O 1
ATOM 1342 N N . LYS A 1 168 ? -8.234 -33.594 -37.281 1 38 168 LYS A N 1
ATOM 1343 C CA . LYS A 1 168 ? -7.48 -32.375 -37.625 1 38 168 LYS A CA 1
ATOM 1344 C C . LYS A 1 168 ? -8.289 -31.125 -37.375 1 38 168 LYS A C 1
ATOM 1346 O O . LYS A 1 168 ? -9.523 -31.156 -37.375 1 38 168 LYS A O 1
ATOM 1351 N N . PRO A 1 169 ? -7.641 -30.109 -36.844 1 40.34 169 PRO A N 1
ATOM 1352 C CA . PRO A 1 169 ? -8.477 -28.938 -36.531 1 40.34 169 PRO A CA 1
ATOM 1353 C C . PRO A 1 169 ? -9.57 -28.734 -37.594 1 40.34 169 PRO A C 1
ATOM 1355 O O . PRO A 1 169 ? -10.547 -28.016 -37.312 1 40.34 169 PRO A O 1
ATOM 1358 N N . GLY A 1 170 ? -9.25 -28.859 -38.812 1 42.25 170 GLY A N 1
ATOM 1359 C CA . GLY A 1 170 ? -10.086 -28.359 -39.906 1 42.25 170 GLY A CA 1
ATOM 1360 C C . GLY A 1 170 ? -11.312 -29.203 -40.156 1 42.25 170 GLY A C 1
ATOM 1361 O O . GLY A 1 170 ? -12.438 -28.688 -40.188 1 42.25 170 GLY A O 1
ATOM 1362 N N . THR A 1 171 ? -11.211 -30.406 -41.094 1 37 171 THR A N 1
ATOM 1363 C CA . THR A 1 171 ? -12.234 -31.016 -41.938 1 37 171 THR A CA 1
ATOM 1364 C C . THR A 1 171 ? -12.977 -32.125 -41.188 1 37 171 THR A C 1
ATOM 1366 O O . THR A 1 171 ? -12.367 -33.062 -40.719 1 37 171 THR A O 1
ATOM 1369 N N . TRP A 1 172 ? -13.984 -31.781 -40.625 1 33.56 172 TRP A N 1
ATOM 1370 C CA . TRP A 1 172 ? -14.812 -32.75 -39.875 1 33.56 172 TRP A CA 1
ATOM 1371 C C . TRP A 1 172 ? -15.477 -33.719 -40.844 1 33.56 172 TRP A C 1
ATOM 1373 O O . TRP A 1 172 ? -16.047 -33.312 -41.844 1 33.56 172 TRP A O 1
ATOM 1383 N N . ARG A 1 173 ? -14.75 -34.781 -41.344 1 29.86 173 ARG A N 1
ATOM 1384 C CA . ARG A 1 173 ? -15.453 -35.688 -42.281 1 29.86 173 ARG A CA 1
ATOM 1385 C C . ARG A 1 173 ? -16.438 -36.562 -41.531 1 29.86 173 ARG A C 1
ATOM 1387 O O . ARG A 1 173 ? -16.125 -37.062 -40.438 1 29.86 173 ARG A O 1
ATOM 1394 N N . GLN A 1 174 ? -17.766 -36.656 -41.938 1 33.69 174 GLN A N 1
ATOM 1395 C CA . GLN A 1 174 ? -18.828 -37.562 -41.562 1 33.69 174 GLN A CA 1
ATOM 1396 C C . GLN A 1 174 ? -18.469 -39 -41.875 1 33.69 174 GLN A C 1
ATOM 1398 O O . GLN A 1 174 ? -17.844 -39.281 -42.875 1 33.69 174 GLN A O 1
ATOM 1403 N N . MET B 1 1 ? -11.219 19.078 -9.07 1 82.38 1 MET B N 1
ATOM 1404 C CA . MET B 1 1 ? -11.359 17.719 -8.555 1 82.38 1 MET B CA 1
ATOM 1405 C C . MET B 1 1 ? -12.68 17.562 -7.812 1 82.38 1 MET B C 1
ATOM 1407 O O . MET B 1 1 ? -13.102 18.453 -7.074 1 82.38 1 MET B O 1
ATOM 1411 N N . THR B 1 2 ? -13.383 16.469 -7.98 1 91.75 2 THR B N 1
ATOM 1412 C CA . THR B 1 2 ? -14.703 16.266 -7.402 1 91.75 2 THR B CA 1
ATOM 1413 C C . THR B 1 2 ? -14.609 15.422 -6.129 1 91.75 2 THR B C 1
ATOM 1415 O O . THR B 1 2 ? -13.602 14.742 -5.898 1 91.75 2 THR B O 1
ATOM 1418 N N . ALA B 1 3 ? -15.562 15.602 -5.359 1 94.94 3 ALA B N 1
ATOM 1419 C CA . ALA B 1 3 ? -15.648 14.773 -4.156 1 94.94 3 ALA B CA 1
ATOM 1420 C C . ALA B 1 3 ? -15.57 13.289 -4.496 1 94.94 3 ALA B C 1
ATOM 1422 O O . ALA B 1 3 ? -14.891 12.523 -3.805 1 94.94 3 ALA B O 1
ATOM 1423 N N . HIS B 1 4 ? -16.172 12.945 -5.59 1 96.06 4 HIS B N 1
ATOM 1424 C CA . HIS B 1 4 ? -16.203 11.547 -6.008 1 96.06 4 HIS B CA 1
ATOM 1425 C C . HIS B 1 4 ? -14.812 11.031 -6.32 1 96.06 4 HIS B C 1
ATOM 1427 O O . HIS B 1 4 ? -14.445 9.922 -5.914 1 96.06 4 HIS B O 1
ATOM 1433 N N . LYS B 1 5 ? -14.094 11.812 -6.941 1 96.38 5 LYS B N 1
ATOM 1434 C CA . LYS B 1 5 ? -12.734 11.414 -7.301 1 96.38 5 LYS B CA 1
ATOM 1435 C C . LYS B 1 5 ? -11.852 11.281 -6.059 1 96.38 5 LYS B C 1
ATOM 1437 O O . LYS B 1 5 ? -11.07 10.344 -5.949 1 96.38 5 LYS B O 1
ATOM 1442 N N . VAL B 1 6 ? -12.008 12.219 -5.148 1 96.38 6 VAL B N 1
ATOM 1443 C CA . VAL B 1 6 ? -11.234 12.195 -3.91 1 96.38 6 VAL B CA 1
ATOM 1444 C C . VAL B 1 6 ? -11.594 10.953 -3.1 1 96.38 6 VAL B C 1
ATOM 1446 O O . VAL B 1 6 ? -10.711 10.219 -2.645 1 96.38 6 VAL B O 1
ATOM 1449 N N . ILE B 1 7 ? -12.828 10.68 -3.014 1 97.81 7 ILE B N 1
ATOM 1450 C CA . ILE B 1 7 ? -13.328 9.562 -2.217 1 97.81 7 ILE B CA 1
ATOM 1451 C C . ILE B 1 7 ? -12.844 8.25 -2.814 1 97.81 7 ILE B C 1
ATOM 1453 O O . ILE B 1 7 ? -12.398 7.355 -2.09 1 97.81 7 ILE B O 1
ATOM 1457 N N . THR B 1 8 ? -12.906 8.148 -4.113 1 97.31 8 THR B N 1
ATOM 1458 C CA . THR B 1 8 ? -12.453 6.945 -4.801 1 97.31 8 THR B CA 1
ATOM 1459 C C . THR B 1 8 ? -10.977 6.688 -4.516 1 97.31 8 THR B C 1
ATOM 1461 O O . THR B 1 8 ? -10.578 5.559 -4.227 1 97.31 8 THR B O 1
ATOM 1464 N N . SER B 1 9 ? -10.211 7.734 -4.539 1 96.88 9 SER B N 1
ATOM 1465 C CA . SER B 1 9 ? -8.781 7.621 -4.262 1 96.88 9 SER B CA 1
ATOM 1466 C C . SER B 1 9 ? -8.531 7.23 -2.811 1 96.88 9 SER B C 1
ATOM 1468 O O . SER B 1 9 ? -7.684 6.383 -2.529 1 96.88 9 SER B O 1
ATOM 1470 N N . LEU B 1 10 ? -9.289 7.832 -1.907 1 97.88 10 LEU B N 1
ATOM 1471 C CA . LEU B 1 10 ? -9.133 7.539 -0.487 1 97.88 10 LEU B CA 1
ATOM 1472 C C . LEU B 1 10 ? -9.508 6.09 -0.186 1 97.88 10 LEU B C 1
ATOM 1474 O O . LEU B 1 10 ? -8.812 5.406 0.569 1 97.88 10 LEU B O 1
ATOM 1478 N N . LYS B 1 11 ? -10.57 5.629 -0.816 1 98.06 11 LYS B N 1
ATOM 1479 C CA . LYS B 1 11 ? -11.016 4.254 -0.591 1 98.06 11 LYS B CA 1
ATOM 1480 C C . LYS B 1 11 ? -9.953 3.252 -1.043 1 98.06 11 LYS B C 1
ATOM 1482 O O . LYS B 1 11 ? -9.742 2.23 -0.387 1 98.06 11 LYS B O 1
ATOM 1487 N N . GLU B 1 12 ? -9.312 3.555 -2.131 1 97.25 12 GLU B N 1
ATOM 1488 C CA . GLU B 1 12 ? -8.242 2.691 -2.613 1 97.25 12 GLU B CA 1
ATOM 1489 C C . GLU B 1 12 ? -7.082 2.637 -1.617 1 97.25 12 GLU B C 1
ATOM 1491 O O . GLU B 1 12 ? -6.555 1.562 -1.33 1 97.25 12 GLU B O 1
ATOM 1496 N N . ILE B 1 13 ? -6.77 3.76 -1.111 1 97.56 13 ILE B N 1
ATOM 1497 C CA . ILE B 1 13 ? -5.668 3.857 -0.16 1 97.56 13 ILE B CA 1
ATOM 1498 C C . ILE B 1 13 ? -6.031 3.121 1.128 1 97.56 13 ILE B C 1
ATOM 1500 O O . ILE B 1 13 ? -5.246 2.316 1.634 1 97.56 13 ILE B O 1
ATOM 1504 N N . PHE B 1 14 ? -7.25 3.342 1.597 1 98.31 14 PHE B N 1
ATOM 1505 C CA . PHE B 1 14 ? -7.672 2.773 2.871 1 98.31 14 PHE B CA 1
ATOM 1506 C C . PHE B 1 14 ? -7.836 1.263 2.76 1 98.31 14 PHE B C 1
ATOM 1508 O O . PHE B 1 14 ? -7.59 0.533 3.723 1 98.31 14 PHE B O 1
ATOM 1515 N N . SER B 1 15 ? -8.188 0.794 1.587 1 97.75 15 SER B N 1
ATOM 1516 C CA . SER B 1 15 ? -8.336 -0.644 1.396 1 97.75 15 SER B CA 1
ATOM 1517 C C . SER B 1 15 ? -7.008 -1.366 1.559 1 97.75 15 SER B C 1
ATOM 1519 O O . SER B 1 15 ? -6.973 -2.562 1.854 1 97.75 15 SER B O 1
ATOM 1521 N N . ARG B 1 16 ? -5.902 -0.619 1.438 1 96.94 16 ARG B N 1
ATOM 1522 C CA . ARG B 1 16 ? -4.578 -1.233 1.456 1 96.94 16 ARG B CA 1
ATOM 1523 C C . ARG B 1 16 ? -3.846 -0.917 2.756 1 96.94 16 ARG B C 1
ATOM 1525 O O . ARG B 1 16 ? -2.941 -1.652 3.158 1 96.94 16 ARG B O 1
ATOM 1532 N N . ASN B 1 17 ? -4.23 0.189 3.402 1 97.31 17 ASN B N 1
ATOM 1533 C CA . ASN B 1 17 ? -3.445 0.647 4.543 1 97.31 17 ASN B CA 1
ATOM 1534 C C . ASN B 1 17 ? -4.293 0.726 5.812 1 97.31 17 ASN B C 1
ATOM 1536 O O . ASN B 1 17 ? -3.773 1.006 6.895 1 97.31 17 ASN B O 1
ATOM 1540 N N . GLY B 1 18 ? -5.602 0.48 5.648 1 97.62 18 GLY B N 1
ATOM 1541 C CA . GLY B 1 18 ? -6.516 0.628 6.77 1 97.62 18 GLY B CA 1
ATOM 1542 C C . GLY B 1 18 ? -7.195 1.983 6.809 1 97.62 18 GLY B C 1
ATOM 1543 O O . GLY B 1 18 ? -6.699 2.949 6.227 1 97.62 18 GLY B O 1
ATOM 1544 N N . THR B 1 19 ? -8.312 2.01 7.484 1 97.56 19 THR B N 1
ATOM 1545 C CA . THR B 1 19 ? -9.062 3.248 7.645 1 97.56 19 THR B CA 1
ATOM 1546 C C . THR B 1 19 ? -8.469 4.105 8.758 1 97.56 19 THR B C 1
ATOM 1548 O O . THR B 1 19 ? -8.148 3.6 9.836 1 97.56 19 THR B O 1
ATOM 1551 N N . PRO B 1 20 ? -8.258 5.391 8.461 1 96.31 20 PRO B N 1
ATOM 1552 C CA . PRO B 1 20 ? -7.766 6.242 9.547 1 96.31 20 PRO B CA 1
ATOM 1553 C C . PRO B 1 20 ? -8.844 6.543 10.594 1 96.31 20 PRO B C 1
ATOM 1555 O O . PRO B 1 20 ? -10.031 6.48 10.289 1 96.31 20 PRO B O 1
ATOM 1558 N N . ASP B 1 21 ? -8.367 6.902 11.758 1 94.5 21 ASP B N 1
ATOM 1559 C CA . ASP B 1 21 ? -9.297 7.344 12.789 1 94.5 21 ASP B CA 1
ATOM 1560 C C . ASP B 1 21 ? -9.898 8.703 12.445 1 94.5 21 ASP B C 1
ATOM 1562 O O . ASP B 1 21 ? -11.078 8.953 12.688 1 94.5 21 ASP B O 1
ATOM 1566 N N . MET B 1 22 ? -9 9.5 11.789 1 93.94 22 MET B N 1
ATOM 1567 C CA . MET B 1 22 ? -9.391 10.883 11.539 1 93.94 22 MET B CA 1
ATOM 1568 C C . MET B 1 22 ? -8.766 11.391 10.234 1 93.94 22 MET B C 1
ATOM 1570 O O . MET B 1 22 ? -7.637 11.039 9.906 1 93.94 22 MET B O 1
ATOM 1574 N N . ILE B 1 23 ? -9.562 12.188 9.523 1 92.88 23 ILE B N 1
ATOM 1575 C CA . ILE B 1 23 ? -9.078 12.93 8.367 1 92.88 23 ILE B CA 1
ATOM 1576 C C . ILE B 1 23 ? -9.195 14.43 8.633 1 92.88 23 ILE B C 1
ATOM 1578 O O . ILE B 1 23 ? -10.219 14.906 9.125 1 92.88 23 ILE B O 1
ATOM 1582 N N . VAL B 1 24 ? -8.133 15.117 8.422 1 89.25 24 VAL B N 1
ATOM 1583 C CA . VAL B 1 24 ? -8.148 16.578 8.469 1 89.25 24 VAL B CA 1
ATOM 1584 C C . VAL B 1 24 ? -7.977 17.141 7.062 1 89.25 24 VAL B C 1
ATOM 1586 O O . VAL B 1 24 ? -7.043 16.766 6.348 1 89.25 24 VAL B O 1
ATOM 1589 N N . SER B 1 25 ? -8.891 17.938 6.605 1 88.44 25 SER B N 1
ATOM 1590 C CA . SER B 1 25 ? -8.812 18.531 5.273 1 88.44 25 SER B CA 1
ATOM 1591 C C . SER B 1 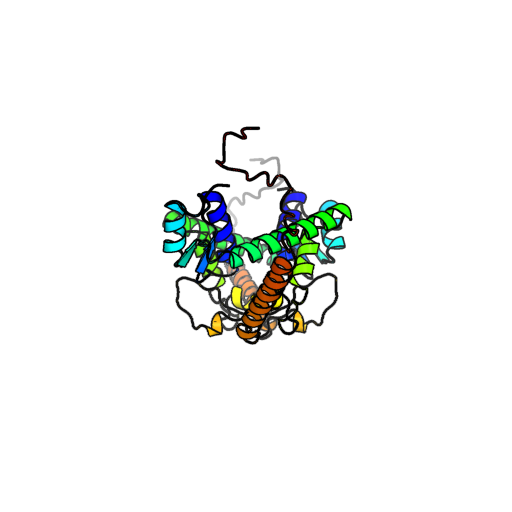25 ? -9.039 20.031 5.328 1 88.44 25 SER B C 1
ATOM 1593 O O . SER B 1 25 ? -9.438 20.578 6.367 1 88.44 25 SER B O 1
ATOM 1595 N N . ASP B 1 26 ? -8.656 20.719 4.328 1 83.88 26 ASP B N 1
ATOM 1596 C CA . ASP B 1 26 ? -9.031 22.125 4.23 1 83.88 26 ASP B CA 1
ATOM 1597 C C . ASP B 1 26 ? -10.531 22.281 3.965 1 83.88 26 ASP B C 1
ATOM 1599 O O . ASP B 1 26 ? -11.266 21.297 3.973 1 83.88 26 ASP B O 1
ATOM 1603 N N . ASN B 1 27 ? -11 23.516 3.82 1 82.94 27 ASN B N 1
ATOM 1604 C CA . ASN B 1 27 ? -12.43 23.766 3.666 1 82.94 27 ASN B CA 1
ATOM 1605 C C . ASN B 1 27 ? -12.844 23.797 2.197 1 82.94 27 ASN B C 1
ATOM 1607 O O . ASN B 1 27 ? -13.766 24.516 1.819 1 82.94 27 ASN B O 1
ATOM 1611 N N . ALA B 1 28 ? -12.188 23.016 1.415 1 86.38 28 ALA B N 1
ATOM 1612 C CA . ALA B 1 28 ? -12.547 22.953 0 1 86.38 28 ALA B CA 1
ATOM 1613 C C . ALA B 1 28 ? -13.898 22.266 -0.198 1 86.38 28 ALA B C 1
ATOM 1615 O O . ALA B 1 28 ? -14.289 21.422 0.602 1 86.38 28 ALA B O 1
ATOM 1616 N N . ARG B 1 29 ? -14.531 22.562 -1.224 1 90 29 ARG B N 1
ATOM 1617 C CA . ARG B 1 29 ? -15.898 22.141 -1.499 1 90 29 ARG B CA 1
ATOM 1618 C C . ARG B 1 29 ? -15.984 20.609 -1.6 1 90 29 ARG B C 1
ATOM 1620 O O . ARG B 1 29 ? -17.016 20.016 -1.25 1 90 29 ARG B O 1
ATOM 1627 N N . GLN B 1 30 ? -14.93 19.953 -2.053 1 91.94 30 GLN B N 1
ATOM 1628 C CA . GLN B 1 30 ? -14.938 18.5 -2.234 1 91.94 30 GLN B CA 1
ATOM 1629 C C . GLN B 1 30 ? -15 17.781 -0.892 1 91.94 30 GLN B C 1
ATOM 1631 O O . GLN B 1 30 ? -15.391 16.609 -0.827 1 91.94 30 GLN B O 1
ATOM 1636 N N . PHE B 1 31 ? -14.672 18.469 0.142 1 92.38 31 PHE B N 1
ATOM 1637 C CA . PHE B 1 31 ? -14.648 17.828 1.459 1 92.38 31 PHE B CA 1
ATOM 1638 C C . PHE B 1 31 ? -15.867 18.266 2.275 1 92.38 31 PHE B C 1
ATOM 1640 O O . PHE B 1 31 ? -16.203 17.625 3.279 1 92.38 31 PHE B O 1
ATOM 1647 N N . ASP B 1 32 ? -16.312 19.422 1.87 1 90.44 32 ASP B N 1
ATOM 1648 C CA . ASP B 1 32 ? -17.5 19.938 2.553 1 90.44 32 ASP B CA 1
ATOM 1649 C C . ASP B 1 32 ? -18.75 19.688 1.723 1 90.44 32 ASP B C 1
ATOM 1651 O O . ASP B 1 32 ? -19.359 20.641 1.219 1 90.44 32 ASP B O 1
ATOM 1655 N N . CYS B 1 33 ? -19.25 18.547 1.535 1 94.5 33 CYS B N 1
ATOM 1656 C CA . CYS B 1 33 ? -20.438 18.141 0.784 1 94.5 33 CYS B CA 1
ATOM 1657 C C . CYS B 1 33 ? -21.047 16.875 1.369 1 94.5 33 CYS B C 1
ATOM 1659 O O . CYS B 1 33 ? -20.422 16.203 2.186 1 94.5 33 CYS B O 1
ATOM 1661 N N . SER B 1 34 ? -22.203 16.625 1.009 1 95.94 34 SER B N 1
ATOM 1662 C CA . SER B 1 34 ? -22.938 15.5 1.558 1 95.94 34 SER B CA 1
ATOM 1663 C C . SER B 1 34 ? -22.281 14.172 1.194 1 95.94 34 SER B C 1
ATOM 1665 O O . SER B 1 34 ? -22.25 13.25 2.006 1 95.94 34 SER B O 1
ATOM 1667 N N . GLU B 1 35 ? -21.734 14.117 0.001 1 96.62 35 GLU B N 1
ATOM 1668 C CA . GLU B 1 35 ? -21.094 12.898 -0.471 1 96.62 35 GLU B CA 1
ATOM 1669 C C . GLU B 1 35 ? -19.906 12.516 0.416 1 96.62 35 GLU B C 1
ATOM 1671 O O . GLU B 1 35 ? -19.75 11.352 0.784 1 96.62 35 GLU B O 1
ATOM 1676 N N . PHE B 1 36 ? -19.188 13.469 0.758 1 97.44 36 PHE B N 1
ATOM 1677 C CA . PHE B 1 36 ? -18.016 13.219 1.589 1 97.44 36 PHE B CA 1
ATOM 1678 C C . PHE B 1 36 ? -18.422 12.883 3.018 1 97.44 36 PHE B C 1
ATOM 1680 O O . PHE B 1 36 ? -17.828 12 3.648 1 97.44 36 PHE B O 1
ATOM 1687 N N . ARG B 1 37 ? -19.375 13.539 3.49 1 96.44 37 ARG B N 1
ATOM 1688 C CA . ARG B 1 37 ? -19.891 13.266 4.828 1 96.44 37 ARG B CA 1
ATOM 1689 C C . ARG B 1 37 ? -20.406 11.836 4.934 1 96.44 37 ARG B C 1
ATOM 1691 O O . ARG B 1 37 ? -20.141 11.141 5.918 1 96.44 37 ARG B O 1
ATOM 1698 N N . GLU B 1 38 ? -21.094 11.398 3.973 1 97.25 38 GLU B N 1
ATOM 1699 C CA . GLU B 1 38 ? -21.609 10.031 3.949 1 97.25 38 GLU B CA 1
ATOM 1700 C C . GLU B 1 38 ? -20.453 9.023 3.904 1 97.25 38 GLU B C 1
ATOM 1702 O O . GLU B 1 38 ? -20.5 7.988 4.574 1 97.25 38 GLU B O 1
ATOM 1707 N N . PHE B 1 39 ? -19.516 9.367 3.062 1 97.62 39 PHE B N 1
ATOM 1708 C CA . PHE B 1 39 ? -18.344 8.523 2.92 1 97.62 39 PHE B CA 1
ATOM 1709 C C . PHE B 1 39 ? -17.656 8.32 4.262 1 97.62 39 PHE B C 1
ATOM 1711 O O . PHE B 1 39 ? -17.438 7.188 4.695 1 97.62 39 PHE B O 1
ATOM 1718 N N . VAL B 1 40 ? -17.281 9.406 5.012 1 97.5 40 VAL B N 1
ATOM 1719 C CA . VAL B 1 40 ? -16.531 9.297 6.254 1 97.5 40 VAL B CA 1
ATOM 1720 C C . VAL B 1 40 ? -17.375 8.609 7.316 1 97.5 40 VAL B C 1
ATOM 1722 O O . VAL B 1 40 ? -16.859 7.871 8.156 1 97.5 40 VAL B O 1
ATOM 1725 N N . GLN B 1 41 ? -18.688 8.828 7.27 1 96.94 41 GLN B N 1
ATOM 1726 C CA . GLN B 1 41 ? -19.594 8.156 8.203 1 96.94 41 GLN B CA 1
ATOM 1727 C C . GLN B 1 41 ? -19.594 6.645 7.973 1 96.94 41 GLN B C 1
ATOM 1729 O O . GLN B 1 41 ? -19.438 5.867 8.914 1 96.94 41 GLN B O 1
ATOM 1734 N N . LYS B 1 42 ? -19.734 6.199 6.711 1 96.12 42 LYS B N 1
ATOM 1735 C CA . LYS B 1 42 ? -19.812 4.785 6.359 1 96.12 42 LYS B CA 1
ATOM 1736 C C . LYS B 1 42 ? -18.516 4.066 6.703 1 96.12 42 LYS B C 1
ATOM 1738 O O . LYS B 1 42 ? -18.516 2.889 7.07 1 96.12 42 LYS B O 1
ATOM 1743 N N . TRP B 1 43 ? -17.438 4.793 6.586 1 97.12 43 TRP B N 1
ATOM 1744 C CA . TRP B 1 43 ? -16.125 4.191 6.844 1 97.12 43 TRP B CA 1
ATOM 1745 C C . TRP B 1 43 ? -15.688 4.449 8.281 1 97.12 43 TRP B C 1
ATOM 1747 O O . TRP B 1 43 ? -14.562 4.109 8.656 1 97.12 43 TRP B O 1
ATOM 1757 N N . GLU B 1 44 ? -16.516 5.098 9.094 1 96.88 44 GLU B N 1
ATOM 1758 C CA . GLU B 1 44 ? -16.297 5.363 10.508 1 96.88 44 GLU B CA 1
ATOM 1759 C C . GLU B 1 44 ? -15.023 6.172 10.727 1 96.88 44 GLU B C 1
ATOM 1761 O O . GLU B 1 44 ? -14.18 5.805 11.555 1 96.88 44 GLU B O 1
ATOM 1766 N N . ILE B 1 45 ? -14.938 7.238 9.977 1 97.19 45 ILE B N 1
ATOM 1767 C CA . ILE B 1 45 ? -13.828 8.188 10.055 1 97.19 45 ILE B CA 1
ATOM 1768 C C . ILE B 1 45 ? -14.32 9.516 10.617 1 97.19 45 ILE B C 1
ATOM 1770 O O . ILE B 1 45 ? -15.367 10.016 10.203 1 97.19 45 ILE B O 1
ATOM 1774 N N . THR B 1 46 ? -13.633 10.047 11.578 1 95.88 46 THR B N 1
ATOM 1775 C CA . THR B 1 46 ? -13.922 11.406 12.016 1 95.88 46 THR B CA 1
ATOM 1776 C C . THR B 1 46 ? -13.297 12.43 11.07 1 95.88 46 THR B C 1
ATOM 1778 O O . THR B 1 46 ? -12.125 12.32 10.719 1 95.88 46 THR B O 1
ATOM 1781 N N . HIS B 1 47 ? -14.047 13.352 10.57 1 94 47 HIS B N 1
ATOM 1782 C CA . HIS B 1 47 ? -13.547 14.352 9.633 1 94 47 HIS B CA 1
ATOM 1783 C C . HIS B 1 47 ? -13.492 15.734 10.273 1 94 47 HIS B C 1
ATOM 1785 O O . HIS B 1 47 ? -14.484 16.203 10.836 1 94 47 HIS B O 1
ATOM 1791 N N . HIS B 1 48 ? -12.344 16.328 10.258 1 88.75 48 HIS B N 1
ATOM 1792 C CA . HIS B 1 48 ? -12.156 17.703 10.727 1 88.75 48 HIS B CA 1
ATOM 1793 C C . HIS B 1 48 ? -11.703 18.609 9.594 1 88.75 48 HIS B C 1
ATOM 1795 O O . HIS B 1 48 ? -10.82 18.234 8.812 1 88.75 48 HIS B O 1
ATOM 1801 N N . THR B 1 49 ? -12.344 19.719 9.461 1 83.19 49 THR B N 1
ATOM 1802 C CA . THR B 1 49 ? -11.883 20.719 8.516 1 83.19 49 THR B CA 1
ATOM 1803 C C . THR B 1 49 ? -10.969 21.734 9.195 1 83.19 49 THR B C 1
ATOM 1805 O O . THR B 1 49 ? -11.141 22.031 10.383 1 83.19 49 THR B O 1
ATOM 1808 N N . SER B 1 50 ? -9.797 21.922 8.664 1 72.25 50 SER B N 1
ATOM 1809 C CA . SER B 1 50 ? -8.805 22.812 9.266 1 72.25 50 SER B CA 1
ATOM 1810 C C . SER B 1 50 ? -9.32 24.234 9.375 1 72.25 50 SER B C 1
ATOM 1812 O O . SER B 1 50 ? -9.906 24.766 8.422 1 72.25 50 SER B O 1
ATOM 1814 N N . SER B 1 51 ? -9.805 24.516 10.477 1 61.44 51 SER B N 1
ATOM 1815 C CA . SER B 1 51 ? -10.023 25.922 10.805 1 61.44 51 SER B CA 1
ATOM 1816 C C . SER B 1 51 ? -8.734 26.719 10.727 1 61.44 51 SER B C 1
ATOM 1818 O O . SER B 1 51 ? -7.641 26.156 10.719 1 61.44 51 SER B O 1
ATOM 1820 N N . PRO B 1 52 ? -8.812 28.094 10.484 1 58.34 52 PRO B N 1
ATOM 1821 C CA . PRO B 1 52 ? -7.617 28.922 10.641 1 58.34 52 PRO B CA 1
ATOM 1822 C C . PRO B 1 52 ? -6.648 28.391 11.695 1 58.34 52 PRO B C 1
ATOM 1824 O O . PRO B 1 52 ? -5.438 28.578 11.578 1 58.34 52 PRO B O 1
ATOM 1827 N N . HIS B 1 53 ? -7.223 27.625 12.531 1 52.59 53 HIS B N 1
ATOM 1828 C CA . HIS B 1 53 ? -6.402 27.203 13.664 1 52.59 53 HIS B CA 1
ATOM 1829 C C . HIS B 1 53 ? -5.664 25.906 13.359 1 52.59 53 HIS B C 1
ATOM 1831 O O . HIS B 1 53 ? -4.746 25.516 14.086 1 52.59 53 HIS B O 1
ATOM 1837 N N . TYR B 1 54 ? -6.039 25.25 12.391 1 57.81 54 TYR B N 1
ATOM 1838 C CA . TYR B 1 54 ? -5.293 24.031 12.086 1 57.81 54 TYR B CA 1
ATOM 1839 C C . TYR B 1 54 ? -4.453 24.203 10.828 1 57.81 54 TYR B C 1
ATOM 1841 O O . TYR B 1 54 ? -4.34 23.281 10.016 1 57.81 54 TYR B O 1
ATOM 1849 N N . ALA B 1 55 ? -4.027 25.391 10.688 1 61.88 55 ALA B N 1
ATOM 1850 C CA . ALA B 1 55 ? -3.246 25.828 9.531 1 61.88 55 ALA B CA 1
ATOM 1851 C C . ALA B 1 55 ? -1.968 25 9.391 1 61.88 55 ALA B C 1
ATOM 1853 O O . ALA B 1 55 ? -1.516 24.734 8.281 1 61.88 55 ALA B O 1
ATOM 1854 N N . GLN B 1 56 ? -1.631 24.328 10.555 1 65.25 56 GLN B N 1
ATOM 1855 C CA . GLN B 1 56 ? -0.341 23.656 10.57 1 65.25 56 GLN B CA 1
ATOM 1856 C C . GLN B 1 56 ? -0.419 22.312 9.836 1 65.25 56 GLN B C 1
ATOM 1858 O O . GLN B 1 56 ? 0.489 21.953 9.078 1 65.25 56 GLN B O 1
ATOM 1863 N N . SER B 1 57 ? -1.527 21.641 9.961 1 67.25 57 SER B N 1
ATOM 1864 C CA . SER B 1 57 ? -1.67 20.344 9.305 1 67.25 57 SER B CA 1
ATOM 1865 C C . SER B 1 57 ? -1.71 20.5 7.789 1 67.25 57 SER B C 1
ATOM 1867 O O . SER B 1 57 ? -1.099 19.719 7.066 1 67.25 57 SER B O 1
ATOM 1869 N N . ASN B 1 58 ? -2.311 21.484 7.379 1 72.81 58 ASN B N 1
ATOM 1870 C CA . ASN B 1 58 ? -2.371 21.75 5.945 1 72.81 58 ASN B CA 1
ATOM 1871 C C . ASN B 1 58 ? -1.005 22.141 5.391 1 72.81 58 ASN B C 1
ATOM 1873 O O . ASN B 1 58 ? -0.655 21.766 4.27 1 72.81 58 ASN B O 1
ATOM 1877 N N . GLY B 1 59 ? -0.366 22.875 6.254 1 74.38 59 GLY B N 1
ATOM 1878 C CA . GLY B 1 59 ? 0.975 23.266 5.848 1 74.38 59 GLY B CA 1
ATOM 1879 C C . GLY B 1 59 ? 1.905 22.094 5.648 1 74.38 59 GLY B C 1
ATOM 1880 O O . GLY B 1 59 ? 2.693 22.062 4.699 1 74.38 59 GLY B O 1
ATOM 1881 N N . GLN B 1 60 ? 1.74 21.062 6.484 1 78.5 60 GLN B N 1
ATOM 1882 C CA . GLN B 1 60 ? 2.547 19.859 6.348 1 78.5 60 GLN B CA 1
ATOM 1883 C C . GLN B 1 60 ? 2.182 19.094 5.078 1 78.5 60 GLN B C 1
ATOM 1885 O O . GLN B 1 60 ? 3.062 18.609 4.367 1 78.5 60 GLN B O 1
ATOM 1890 N N . ALA B 1 61 ? 0.904 18.984 4.828 1 83.5 61 ALA B N 1
ATOM 1891 C CA . ALA B 1 61 ? 0.448 18.312 3.613 1 83.5 61 ALA B CA 1
ATOM 1892 C C . ALA B 1 61 ? 0.974 19.016 2.367 1 83.5 61 ALA B C 1
ATOM 1894 O O . ALA B 1 61 ? 1.42 18.375 1.419 1 83.5 61 ALA B O 1
ATOM 1895 N N . GLU B 1 62 ? 0.909 20.375 2.383 1 83.56 62 GLU B N 1
ATOM 1896 C CA . GLU B 1 62 ? 1.379 21.156 1.252 1 83.56 62 GLU B CA 1
ATOM 1897 C C . GLU B 1 62 ? 2.877 20.984 1.033 1 83.56 62 GLU B C 1
ATOM 1899 O O . GLU B 1 62 ? 3.334 20.859 -0.105 1 83.56 62 GLU B O 1
ATOM 1904 N N . ARG B 1 63 ? 3.639 20.969 2.088 1 83.88 63 ARG B N 1
ATOM 1905 C CA . ARG B 1 63 ? 5.082 20.766 1.994 1 83.88 63 ARG B CA 1
ATOM 1906 C C . ARG B 1 63 ? 5.406 19.375 1.453 1 83.88 63 ARG B C 1
ATOM 1908 O O . ARG B 1 63 ? 6.32 19.219 0.644 1 83.88 63 ARG B O 1
ATOM 1915 N N . CYS B 1 64 ? 4.66 18.375 1.893 1 88.69 64 CYS B N 1
ATOM 1916 C CA . CYS B 1 64 ? 4.871 17.016 1.41 1 88.69 64 CYS B CA 1
ATOM 1917 C C . CYS B 1 64 ? 4.578 16.922 -0.082 1 88.69 64 CYS B C 1
ATOM 1919 O O . CYS B 1 64 ? 5.348 16.312 -0.83 1 88.69 64 CYS B O 1
ATOM 1921 N N . ILE B 1 65 ? 3.514 17.516 -0.489 1 90.81 65 ILE B N 1
ATOM 1922 C CA . ILE B 1 65 ? 3.137 17.516 -1.898 1 90.81 65 ILE B CA 1
ATOM 1923 C C . ILE B 1 65 ? 4.234 18.172 -2.73 1 90.81 65 ILE B C 1
ATOM 1925 O O . ILE B 1 65 ? 4.598 17.672 -3.797 1 90.81 65 ILE B O 1
ATOM 1929 N N . GLN B 1 66 ? 4.75 19.25 -2.225 1 93 66 GLN B N 1
ATOM 1930 C CA . GLN B 1 66 ? 5.828 19.938 -2.926 1 93 66 GLN B CA 1
ATOM 1931 C C . GLN B 1 66 ? 7.066 19.062 -3.029 1 93 66 GLN B C 1
ATOM 1933 O O . GLN B 1 66 ? 7.723 19.016 -4.074 1 93 66 GLN B O 1
ATOM 1938 N N . THR B 1 67 ? 7.383 18.391 -1.96 1 92.75 67 THR B N 1
ATOM 1939 C CA . THR B 1 67 ? 8.523 17.484 -1.941 1 92.75 67 THR B CA 1
ATOM 1940 C C . THR B 1 67 ? 8.359 16.375 -2.988 1 92.75 67 THR B C 1
ATOM 1942 O O . THR B 1 67 ? 9.273 16.109 -3.766 1 92.75 67 THR B O 1
ATOM 1945 N N . VAL B 1 68 ? 7.191 15.797 -3.053 1 94.75 68 VAL B N 1
ATOM 1946 C CA . VAL B 1 68 ? 6.918 14.703 -3.977 1 94.75 68 VAL B CA 1
ATOM 1947 C C . VAL B 1 68 ? 6.961 15.219 -5.414 1 94.75 68 VAL B C 1
ATOM 1949 O O . VAL B 1 68 ? 7.527 14.57 -6.297 1 94.75 68 VAL B O 1
ATOM 1952 N N . LYS B 1 69 ? 6.379 16.359 -5.59 1 95.62 69 LYS B N 1
ATOM 1953 C CA . LYS B 1 69 ? 6.395 16.953 -6.926 1 95.62 69 LYS B CA 1
ATOM 1954 C C . LYS B 1 69 ? 7.824 17.203 -7.395 1 95.62 69 LYS B C 1
ATOM 1956 O O . LYS B 1 69 ? 8.172 16.906 -8.539 1 95.62 69 LYS B O 1
ATOM 1961 N N . THR B 1 70 ? 8.602 17.812 -6.523 1 96.31 70 THR B N 1
ATOM 1962 C CA . THR B 1 70 ? 9.992 18.109 -6.852 1 96.31 70 THR B CA 1
ATOM 1963 C C . THR B 1 70 ? 10.766 16.812 -7.141 1 96.31 70 THR B C 1
ATOM 1965 O O . THR B 1 70 ? 11.531 16.75 -8.109 1 96.31 70 THR B O 1
ATOM 1968 N N . LEU B 1 71 ? 10.523 15.805 -6.348 1 95.75 71 LEU B N 1
ATOM 1969 C CA . LEU B 1 71 ? 11.172 14.508 -6.523 1 95.75 71 LEU B CA 1
ATOM 1970 C C . LEU B 1 71 ? 10.828 13.914 -7.883 1 95.75 71 LEU B C 1
ATOM 1972 O O . LEU B 1 71 ? 11.711 13.438 -8.602 1 95.75 71 LEU B O 1
ATOM 1976 N N . MET B 1 72 ? 9.57 13.984 -8.188 1 94.62 72 MET B N 1
ATOM 1977 C CA . MET B 1 72 ? 9.117 13.406 -9.453 1 94.62 72 MET B CA 1
ATOM 1978 C C . MET B 1 72 ? 9.664 14.188 -10.641 1 94.62 72 MET B C 1
ATOM 1980 O O . MET B 1 72 ? 10.062 13.594 -11.648 1 94.62 72 MET B O 1
ATOM 1984 N N . LYS B 1 73 ? 9.664 15.516 -10.484 1 95.62 73 LYS B N 1
ATOM 1985 C CA . LYS B 1 73 ? 10.211 16.375 -11.531 1 95.62 73 LYS B CA 1
ATOM 1986 C C . LYS B 1 73 ? 11.688 16.078 -11.758 1 95.62 73 LYS B C 1
ATOM 1988 O O . LYS B 1 73 ? 12.133 15.953 -12.906 1 95.62 73 LYS B O 1
ATOM 1993 N N . ARG B 1 74 ? 12.414 15.961 -10.734 1 96.5 74 ARG B N 1
ATOM 1994 C CA . ARG B 1 74 ? 13.844 15.68 -10.828 1 96.5 74 ARG B CA 1
ATOM 1995 C C . ARG B 1 74 ? 14.094 14.312 -11.461 1 96.5 74 ARG B C 1
ATOM 1997 O O . ARG B 1 74 ? 15.008 14.156 -12.266 1 96.5 74 ARG B O 1
ATOM 2004 N N . ALA B 1 75 ? 13.328 13.367 -11.031 1 95.44 75 ALA B N 1
ATOM 2005 C CA . ALA B 1 75 ? 13.445 12.023 -11.602 1 95.44 75 ALA B CA 1
ATOM 2006 C C . ALA B 1 75 ? 13.219 12.047 -13.109 1 95.44 75 ALA B C 1
ATOM 2008 O O . ALA B 1 75 ? 13.977 11.445 -13.867 1 95.44 75 ALA B O 1
ATOM 2009 N N . ASN B 1 76 ? 12.227 12.789 -13.508 1 92.62 76 ASN B N 1
ATOM 2010 C CA . ASN B 1 76 ? 11.922 12.898 -14.938 1 92.62 76 ASN B CA 1
ATOM 2011 C C . ASN B 1 76 ? 13.047 13.594 -15.695 1 92.62 76 ASN B C 1
ATOM 2013 O O . ASN B 1 76 ? 13.438 13.148 -16.781 1 92.62 76 ASN B O 1
ATOM 2017 N N . MET B 1 77 ? 13.539 14.633 -15.148 1 94.56 77 MET B N 1
ATOM 2018 C CA . MET B 1 77 ? 14.602 15.414 -15.789 1 94.56 77 MET B CA 1
ATOM 2019 C C . MET B 1 77 ? 15.859 14.57 -15.961 1 94.56 77 MET B C 1
ATOM 2021 O O . MET B 1 77 ? 16.578 14.711 -16.953 1 94.56 77 MET B O 1
ATOM 2025 N N . SER B 1 78 ? 16.125 13.711 -15.062 1 93.88 78 SER B N 1
ATOM 2026 C CA . SER B 1 78 ? 17.312 12.867 -15.094 1 93.88 78 SER B CA 1
ATOM 2027 C C . SER B 1 78 ? 17.031 11.547 -15.812 1 93.88 78 SER B C 1
ATOM 2029 O O . SER B 1 78 ? 17.844 10.617 -15.742 1 93.88 78 SER B O 1
ATOM 2031 N N . LYS B 1 79 ? 15.836 11.336 -16.266 1 92.06 79 LYS B N 1
ATOM 2032 C CA . LYS B 1 79 ? 15.414 10.141 -17 1 92.06 79 LYS B CA 1
ATOM 2033 C C . LYS B 1 79 ? 15.359 8.922 -16.094 1 92.06 79 LYS B C 1
ATOM 2035 O O . LYS B 1 79 ? 15.711 7.812 -16.5 1 92.06 79 LYS B O 1
ATOM 2040 N N . ASN B 1 80 ? 15.148 9.281 -14.867 1 92.75 80 ASN B N 1
ATOM 2041 C CA . ASN B 1 80 ? 14.914 8.211 -13.898 1 92.75 80 ASN B CA 1
ATOM 2042 C C . ASN B 1 80 ? 13.422 7.961 -13.695 1 92.75 80 ASN B C 1
ATOM 2044 O O . ASN B 1 80 ? 12.594 8.797 -14.062 1 92.75 80 ASN B O 1
ATOM 2048 N N . ASP B 1 81 ? 13.148 6.852 -13.273 1 95.06 81 ASP B N 1
ATOM 2049 C CA . ASP B 1 81 ? 11.75 6.48 -13.055 1 95.06 81 ASP B CA 1
ATOM 2050 C C . ASP B 1 81 ? 11.195 7.152 -11.797 1 95.06 81 ASP B C 1
ATOM 2052 O O . ASP B 1 81 ? 11.695 6.934 -10.695 1 95.06 81 ASP B O 1
ATOM 2056 N N . PRO B 1 82 ? 10.156 7.922 -11.914 1 96.31 82 PRO B N 1
ATOM 2057 C CA . PRO B 1 82 ? 9.594 8.609 -10.75 1 96.31 82 PRO B CA 1
ATOM 2058 C C . PRO B 1 82 ? 9.07 7.645 -9.688 1 96.31 82 PRO B C 1
ATOM 2060 O O . PRO B 1 82 ? 9.133 7.945 -8.492 1 96.31 82 PRO B O 1
ATOM 2063 N N . MET B 1 83 ? 8.547 6.543 -10.148 1 97.38 83 MET B N 1
ATOM 2064 C CA . MET B 1 83 ? 8.039 5.566 -9.188 1 97.38 83 MET B CA 1
ATOM 2065 C C . MET B 1 83 ? 9.18 4.973 -8.367 1 97.38 83 MET B C 1
ATOM 2067 O O . MET B 1 83 ? 9.016 4.68 -7.18 1 97.38 83 MET B O 1
ATOM 2071 N N . TYR B 1 84 ? 10.25 4.801 -8.984 1 97.31 84 TYR B N 1
ATOM 2072 C CA . TYR B 1 84 ? 11.414 4.312 -8.25 1 97.31 84 TYR B CA 1
ATOM 2073 C C . TYR B 1 84 ? 11.922 5.359 -7.273 1 97.31 84 TYR B C 1
ATOM 2075 O O . TYR B 1 84 ? 12.352 5.023 -6.164 1 97.31 84 TYR B O 1
ATOM 2083 N N . ALA B 1 85 ? 11.914 6.602 -7.715 1 96.88 85 ALA B N 1
ATOM 2084 C CA . ALA B 1 85 ? 12.297 7.688 -6.816 1 96.88 85 ALA B CA 1
ATOM 2085 C C . ALA B 1 85 ? 11.398 7.719 -5.582 1 96.88 85 ALA B C 1
ATOM 2087 O O . ALA B 1 85 ? 11.875 7.953 -4.469 1 96.88 85 ALA B O 1
ATOM 2088 N N . LEU B 1 86 ? 10.156 7.469 -5.777 1 97.25 86 LEU B N 1
ATOM 2089 C CA . LEU B 1 86 ? 9.227 7.426 -4.656 1 97.25 86 LEU B CA 1
ATOM 2090 C C . LEU B 1 86 ? 9.539 6.254 -3.73 1 97.25 86 LEU B C 1
ATOM 2092 O O . LEU B 1 86 ? 9.445 6.383 -2.508 1 97.25 86 LEU B O 1
ATOM 2096 N N . LEU B 1 87 ? 9.859 5.098 -4.355 1 98 87 LEU B N 1
ATOM 2097 C CA . LEU B 1 87 ? 10.281 3.943 -3.568 1 98 87 LEU B CA 1
ATOM 2098 C C . LEU B 1 87 ? 11.453 4.297 -2.662 1 98 87 LEU B C 1
ATOM 2100 O O . LEU B 1 87 ? 11.422 4.02 -1.461 1 98 87 LEU B O 1
ATOM 2104 N N . GLU B 1 88 ? 12.398 4.969 -3.219 1 96.75 88 GLU B N 1
ATOM 2105 C CA . GLU B 1 88 ? 13.586 5.352 -2.459 1 96.75 88 GLU B CA 1
ATOM 2106 C C . GLU B 1 88 ? 13.242 6.375 -1.381 1 96.75 88 GLU B C 1
ATOM 2108 O O . GLU B 1 88 ? 13.789 6.336 -0.279 1 96.75 88 GLU B O 1
ATOM 2113 N N . TYR B 1 89 ? 12.383 7.281 -1.736 1 96.69 89 TYR B N 1
ATOM 2114 C CA . TYR B 1 89 ? 11.938 8.273 -0.771 1 96.69 89 TYR B CA 1
ATOM 2115 C C . TYR B 1 89 ? 11.289 7.609 0.442 1 96.69 89 TYR B C 1
ATOM 2117 O O . TYR B 1 89 ? 11.539 8.016 1.581 1 96.69 89 TYR B O 1
ATOM 2125 N N . ARG B 1 90 ? 10.492 6.605 0.235 1 97.38 90 ARG B N 1
ATOM 2126 C CA . ARG B 1 90 ? 9.805 5.895 1.306 1 97.38 90 ARG B CA 1
ATOM 2127 C C . ARG B 1 90 ? 10.789 5.145 2.193 1 97.38 90 ARG B C 1
ATOM 2129 O O . ARG B 1 90 ? 10.484 4.848 3.352 1 97.38 90 ARG B O 1
ATOM 2136 N N . ASN B 1 91 ? 11.945 4.848 1.642 1 98 91 ASN B N 1
ATOM 2137 C CA . ASN B 1 91 ? 12.984 4.125 2.359 1 98 91 ASN B CA 1
ATOM 2138 C C . ASN B 1 91 ? 13.945 5.078 3.068 1 98 91 ASN B C 1
ATOM 2140 O O . ASN B 1 91 ? 14.875 4.641 3.746 1 98 91 ASN B O 1
ATOM 2144 N N . THR B 1 92 ? 13.734 6.355 2.928 1 96.44 92 THR B N 1
ATOM 2145 C CA . THR B 1 92 ? 14.664 7.336 3.484 1 96.44 92 THR B CA 1
ATOM 2146 C C . THR B 1 92 ? 14.281 7.691 4.918 1 96.44 92 THR B C 1
ATOM 2148 O O . THR B 1 92 ? 13.148 8.109 5.18 1 96.44 92 THR B O 1
ATOM 2151 N N . PRO B 1 93 ? 15.219 7.547 5.848 1 96.25 93 PRO B N 1
ATOM 2152 C CA . PRO B 1 93 ? 14.922 7.879 7.242 1 96.25 93 PRO B CA 1
ATOM 2153 C C . PRO B 1 93 ? 14.484 9.336 7.422 1 96.25 93 PRO B C 1
ATOM 2155 O O . PRO B 1 93 ? 14.992 10.227 6.738 1 96.25 93 PRO B O 1
ATOM 2158 N N . ILE B 1 94 ? 13.562 9.523 8.344 1 92.94 94 ILE B N 1
ATOM 2159 C CA . ILE B 1 94 ? 13.078 10.867 8.656 1 92.94 94 ILE B CA 1
ATOM 2160 C C . ILE B 1 94 ? 13.828 11.422 9.859 1 92.94 94 ILE B C 1
ATOM 2162 O O . ILE B 1 94 ? 13.914 10.773 10.906 1 92.94 94 ILE B O 1
ATOM 2166 N N . ASP B 1 95 ? 14.305 12.625 9.688 1 90.5 95 ASP B N 1
ATOM 2167 C CA . ASP B 1 95 ? 14.984 13.281 10.797 1 90.5 95 ASP B CA 1
ATOM 2168 C C . ASP B 1 95 ? 14.055 13.445 11.992 1 90.5 95 ASP B C 1
ATOM 2170 O O . ASP B 1 95 ? 12.906 13.867 11.836 1 90.5 95 ASP B O 1
ATOM 2174 N N . GLY B 1 96 ? 14.523 13.031 13.172 1 90.94 96 GLY B N 1
ATOM 2175 C CA . GLY B 1 96 ? 13.75 13.211 14.383 1 90.94 96 GLY B CA 1
ATOM 2176 C C . GLY B 1 96 ? 12.883 12.016 14.719 1 90.94 96 GLY B C 1
ATOM 2177 O O . GLY B 1 96 ? 12.156 12.031 15.719 1 90.94 96 GLY B O 1
ATOM 2178 N N . LEU B 1 97 ? 12.93 11.031 13.914 1 94.62 97 LEU B N 1
ATOM 2179 C CA . LEU B 1 97 ? 12.102 9.867 14.172 1 94.62 97 LEU B CA 1
ATOM 2180 C C . LEU B 1 97 ? 12.953 8.617 14.359 1 94.62 97 LEU B C 1
ATOM 2182 O O . LEU B 1 97 ? 12.648 7.559 13.805 1 94.62 97 LEU B O 1
ATOM 2186 N N . ARG B 1 98 ? 14.086 8.805 15.039 1 94.62 98 ARG B N 1
ATOM 2187 C CA . ARG B 1 98 ? 14.977 7.738 15.492 1 94.62 98 ARG B CA 1
ATOM 2188 C C . ARG B 1 98 ? 15.516 6.941 14.312 1 94.62 98 ARG B C 1
ATOM 2190 O O . ARG B 1 98 ? 15.727 5.73 14.422 1 94.62 98 ARG B O 1
ATOM 2197 N N . GLY B 1 99 ? 15.516 7.504 13.141 1 94.38 99 GLY B N 1
ATOM 2198 C CA . GLY B 1 99 ? 16.141 6.879 11.984 1 94.38 99 GLY B CA 1
ATOM 2199 C C . GLY B 1 99 ? 15.188 6 11.195 1 94.38 99 GLY B C 1
ATOM 2200 O O . GLY B 1 99 ? 15.594 5.332 10.242 1 94.38 99 GLY B O 1
ATOM 2201 N N . PHE B 1 100 ? 13.992 5.941 11.578 1 96.44 100 PHE B N 1
ATOM 2202 C CA . PHE B 1 100 ? 13.031 5.121 10.844 1 96.44 100 PHE B CA 1
ATOM 2203 C C . PHE B 1 100 ? 12.562 5.836 9.578 1 96.44 100 PHE B C 1
ATOM 2205 O O . PHE B 1 100 ? 12.359 7.051 9.586 1 96.44 100 PHE B O 1
ATOM 2212 N N . ALA B 1 101 ? 12.461 5.078 8.516 1 97.25 101 ALA B N 1
ATOM 2213 C CA . ALA B 1 101 ? 11.891 5.562 7.262 1 97.25 101 ALA B CA 1
ATOM 2214 C C . ALA B 1 101 ? 10.367 5.461 7.273 1 97.25 101 ALA B C 1
ATOM 2216 O O . ALA B 1 101 ? 9.797 4.742 8.086 1 97.25 101 ALA B O 1
ATOM 2217 N N . PRO B 1 102 ? 9.703 6.211 6.355 1 96 102 PRO B N 1
ATOM 2218 C CA . PRO B 1 102 ? 8.25 6.117 6.258 1 96 102 PRO B CA 1
ATOM 2219 C C . PRO B 1 102 ? 7.762 4.68 6.082 1 96 102 PRO B C 1
ATOM 2221 O O . PRO B 1 102 ? 6.789 4.273 6.723 1 96 102 PRO B O 1
ATOM 2224 N N . SER B 1 103 ? 8.422 3.861 5.215 1 97.56 103 SER B N 1
ATOM 2225 C CA . SER B 1 103 ? 8.016 2.48 4.98 1 97.56 103 SER B CA 1
ATOM 2226 C C . SER B 1 103 ? 8.109 1.649 6.254 1 97.56 103 SER B C 1
ATOM 2228 O O . SER B 1 103 ? 7.266 0.785 6.504 1 97.56 103 SER B O 1
ATOM 2230 N N . GLN B 1 104 ? 9.094 1.897 7.062 1 96.75 104 GLN B N 1
ATOM 2231 C CA . GLN B 1 104 ? 9.25 1.173 8.32 1 96.75 104 GLN B CA 1
ATOM 2232 C C . GLN B 1 104 ? 8.156 1.564 9.32 1 96.75 104 GLN B C 1
ATOM 2234 O O . GLN B 1 104 ? 7.59 0.705 9.992 1 96.75 104 GLN B O 1
ATOM 2239 N N . ILE B 1 105 ? 7.926 2.84 9.391 1 95.44 105 ILE B N 1
ATOM 2240 C CA . ILE B 1 105 ? 6.938 3.342 10.344 1 95.44 105 ILE B CA 1
ATOM 2241 C C . ILE B 1 105 ? 5.562 2.775 10.008 1 95.44 105 ILE B C 1
ATOM 2243 O O . ILE B 1 105 ? 4.816 2.361 10.898 1 95.44 105 ILE B O 1
ATOM 2247 N N . LEU B 1 106 ? 5.277 2.691 8.758 1 94.94 106 LEU B N 1
ATOM 2248 C CA . LEU B 1 106 ? 3.949 2.26 8.344 1 94.94 106 LEU B CA 1
ATOM 2249 C C . LEU B 1 106 ? 3.863 0.739 8.289 1 94.94 106 LEU B C 1
ATOM 2251 O O . LEU B 1 106 ? 2.865 0.153 8.711 1 94.94 106 LEU B O 1
ATOM 2255 N N . ASN B 1 107 ? 4.898 0.093 7.742 1 94.38 107 ASN B N 1
ATOM 2256 C CA . ASN B 1 107 ? 4.781 -1.325 7.422 1 94.38 107 ASN B CA 1
ATOM 2257 C C . ASN B 1 107 ? 5.77 -2.166 8.227 1 94.38 107 ASN B C 1
ATOM 2259 O O . ASN B 1 107 ? 5.793 -3.391 8.102 1 94.38 107 ASN B O 1
ATOM 2263 N N . GLY B 1 108 ? 6.641 -1.567 8.945 1 96.12 108 GLY B N 1
ATOM 2264 C CA . GLY B 1 108 ? 7.582 -2.291 9.781 1 96.12 108 GLY B CA 1
ATOM 2265 C C . GLY B 1 108 ? 8.789 -2.797 9.023 1 96.12 108 GLY B C 1
ATOM 2266 O O . GLY B 1 108 ? 9.531 -3.646 9.516 1 96.12 108 GLY B O 1
ATOM 2267 N N . ARG B 1 109 ? 8.938 -2.324 7.801 1 97.06 109 ARG B N 1
ATOM 2268 C CA . ARG B 1 109 ? 10.039 -2.84 6.996 1 97.06 109 ARG B CA 1
ATOM 2269 C C . ARG B 1 109 ? 10.461 -1.829 5.93 1 97.06 109 ARG B C 1
ATOM 2271 O O . ARG B 1 109 ? 9.664 -0.967 5.543 1 97.06 109 ARG B O 1
ATOM 2278 N N . LEU B 1 110 ? 11.688 -1.992 5.539 1 97.75 110 LEU B N 1
ATOM 2279 C CA . LEU B 1 110 ? 12.117 -1.296 4.332 1 97.75 110 LEU B CA 1
ATOM 2280 C C . LEU B 1 110 ? 11.609 -2.006 3.084 1 97.75 110 LEU B C 1
ATOM 2282 O O . LEU B 1 110 ? 11.188 -3.162 3.15 1 97.75 110 LEU B O 1
ATOM 2286 N N . LEU B 1 111 ? 11.578 -1.247 2.033 1 97.88 111 LEU B N 1
ATOM 2287 C CA . LEU B 1 111 ? 11.172 -1.786 0.739 1 97.88 111 LEU B CA 1
ATOM 2288 C C . LEU B 1 111 ? 12.383 -2.199 -0.083 1 97.88 111 LEU B C 1
ATOM 2290 O O . LEU B 1 111 ? 13.375 -1.465 -0.152 1 97.88 111 LEU B O 1
ATOM 2294 N N . ARG B 1 112 ? 12.336 -3.34 -0.667 1 97.75 112 ARG B N 1
ATOM 2295 C CA . ARG B 1 112 ? 13.461 -3.758 -1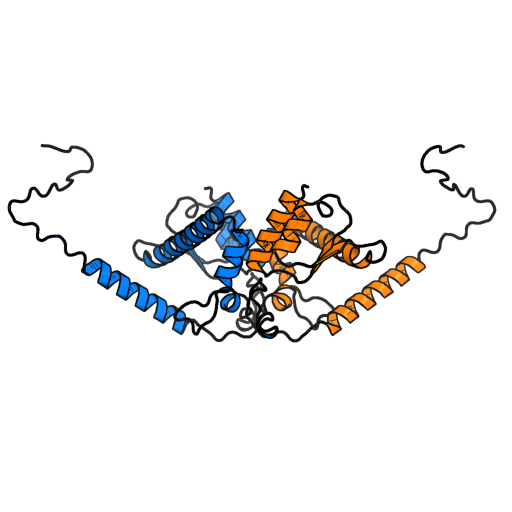.499 1 97.75 112 ARG B CA 1
ATOM 2296 C C . ARG B 1 112 ? 13.656 -2.807 -2.674 1 97.75 112 ARG B C 1
ATOM 2298 O O . ARG B 1 112 ? 12.688 -2.441 -3.352 1 97.75 112 ARG B O 1
ATOM 2305 N N . SER B 1 113 ? 14.75 -2.377 -2.834 1 96.44 113 SER B N 1
ATOM 2306 C CA . SER B 1 113 ? 15.188 -1.507 -3.922 1 96.44 113 SER B CA 1
ATOM 2307 C C . SER B 1 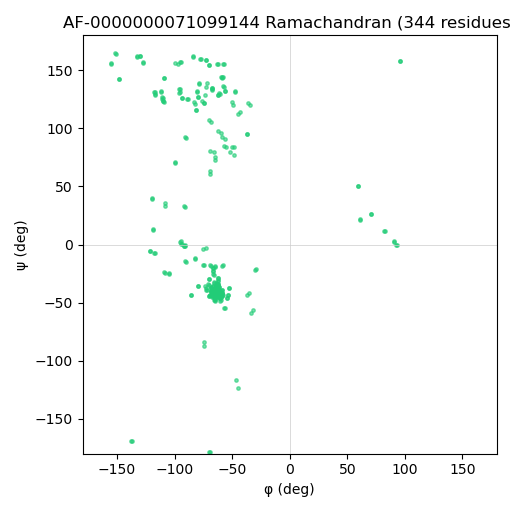113 ? 16.547 -1.93 -4.457 1 96.44 113 SER B C 1
ATOM 2309 O O . SER B 1 113 ? 17 -3.051 -4.207 1 96.44 113 SER B O 1
ATOM 2311 N N . ARG B 1 114 ? 17.172 -1.096 -5.297 1 91.75 114 ARG B N 1
ATOM 2312 C CA . ARG B 1 114 ? 18.469 -1.435 -5.859 1 91.75 114 ARG B CA 1
ATOM 2313 C C . ARG B 1 114 ? 19.578 -1.264 -4.82 1 91.75 114 ARG B C 1
ATOM 2315 O O . ARG B 1 114 ? 20.688 -1.762 -5 1 91.75 114 ARG B O 1
ATOM 2322 N N . ILE B 1 115 ? 19.219 -0.526 -3.789 1 91.94 115 ILE B N 1
ATOM 2323 C CA . ILE B 1 115 ? 20.172 -0.352 -2.699 1 91.94 115 ILE B CA 1
ATOM 2324 C C . ILE B 1 115 ? 20.125 -1.56 -1.767 1 91.94 115 ILE B C 1
ATOM 2326 O O . ILE B 1 115 ? 19.094 -1.805 -1.118 1 91.94 115 ILE B O 1
ATOM 2330 N N . PRO B 1 116 ? 21.203 -2.285 -1.684 1 91.88 116 PRO B N 1
ATOM 2331 C CA . PRO B 1 116 ? 21.188 -3.496 -0.86 1 91.88 116 PRO B CA 1
ATOM 2332 C C . PRO B 1 116 ? 21.047 -3.195 0.63 1 91.88 116 PRO B C 1
ATOM 2334 O O . PRO B 1 116 ? 21.625 -2.223 1.125 1 91.88 116 PRO B O 1
ATOM 2337 N N . VAL B 1 117 ? 20.156 -3.924 1.257 1 93.06 117 VAL B N 1
ATOM 2338 C CA . VAL B 1 117 ? 19.984 -3.861 2.705 1 93.06 117 VAL B CA 1
ATOM 2339 C C . VAL B 1 117 ? 19.922 -5.273 3.279 1 93.06 117 VAL B C 1
ATOM 2341 O O . VAL B 1 117 ? 19.734 -6.242 2.539 1 93.06 117 VAL B O 1
ATOM 2344 N N . SER B 1 118 ? 20.156 -5.348 4.562 1 93.31 118 SER B N 1
ATOM 2345 C CA . SER B 1 118 ? 20.016 -6.648 5.211 1 93.31 118 SER B CA 1
ATOM 2346 C C . SER B 1 118 ? 18.609 -7.211 5.031 1 93.31 118 SER B C 1
ATOM 2348 O O . SER B 1 118 ? 17.625 -6.473 5.094 1 93.31 118 SER B O 1
ATOM 2350 N N . THR B 1 119 ? 18.547 -8.508 4.879 1 90.81 119 THR B N 1
ATOM 2351 C CA . THR B 1 119 ? 17.281 -9.195 4.648 1 90.81 119 THR B CA 1
ATOM 2352 C C . THR B 1 119 ? 16.344 -9.008 5.836 1 90.81 119 THR B C 1
ATOM 2354 O O . THR B 1 119 ? 15.125 -8.984 5.668 1 90.81 119 THR B O 1
ATOM 2357 N N . SER B 1 120 ? 16.875 -8.844 6.965 1 91.88 120 SER B N 1
ATOM 2358 C CA . SER B 1 120 ? 16.062 -8.672 8.164 1 91.88 120 SER B CA 1
ATOM 2359 C C . SER B 1 120 ? 15.258 -7.375 8.117 1 91.88 120 SER B C 1
ATOM 2361 O O . SER B 1 120 ? 14.172 -7.285 8.688 1 91.88 120 SER B O 1
ATOM 2363 N N . LEU B 1 121 ? 15.742 -6.402 7.379 1 94.56 121 LEU B N 1
ATOM 2364 C CA . LEU B 1 121 ? 15.086 -5.102 7.289 1 94.56 121 LEU B CA 1
ATOM 2365 C C . LEU B 1 121 ? 13.945 -5.137 6.273 1 94.56 121 LEU B C 1
ATOM 2367 O O . LEU B 1 121 ? 13.141 -4.207 6.203 1 94.56 121 LEU B O 1
ATOM 2371 N N . LEU B 1 122 ? 13.953 -6.266 5.492 1 95.31 122 LEU B N 1
ATOM 2372 C CA . LEU B 1 122 ? 12.93 -6.391 4.461 1 95.31 122 LEU B CA 1
ATOM 2373 C C . LEU B 1 122 ? 11.727 -7.18 4.984 1 95.31 122 LEU B C 1
ATOM 2375 O O . LEU B 1 122 ? 10.734 -7.352 4.273 1 95.31 122 LEU B O 1
ATOM 2379 N N . ARG B 1 123 ? 11.805 -7.602 6.234 1 94.44 123 ARG B N 1
ATOM 2380 C CA . ARG B 1 123 ? 10.711 -8.297 6.91 1 94.44 123 ARG B CA 1
ATOM 2381 C C . ARG B 1 123 ? 10.078 -7.41 7.98 1 94.44 123 ARG B C 1
ATOM 2383 O O . ARG B 1 123 ? 10.781 -6.668 8.672 1 94.44 123 ARG B O 1
ATOM 2390 N N . PRO B 1 124 ? 8.789 -7.551 8.086 1 95.31 124 PRO B N 1
ATOM 2391 C CA . PRO B 1 124 ? 8.156 -6.707 9.102 1 95.31 124 PRO B CA 1
ATOM 2392 C C . PRO B 1 124 ? 8.75 -6.906 10.492 1 95.31 124 PRO B C 1
ATOM 2394 O O . PRO B 1 124 ? 8.977 -8.047 10.914 1 95.31 124 PRO B O 1
ATOM 2397 N N . GLN B 1 125 ? 9.016 -5.812 11.062 1 95.31 125 GLN B N 1
ATOM 2398 C CA . GLN B 1 125 ? 9.516 -5.77 12.438 1 95.31 125 GLN B CA 1
ATOM 2399 C C . GLN B 1 125 ? 8.664 -4.836 13.297 1 95.31 125 GLN B C 1
ATOM 2401 O O . GLN B 1 125 ? 7.965 -3.965 12.773 1 95.31 125 GLN B O 1
ATOM 2406 N N . ALA B 1 126 ? 8.742 -5.125 14.531 1 95.38 126 ALA B N 1
ATOM 2407 C CA . ALA B 1 126 ? 8.039 -4.227 15.445 1 95.38 126 ALA B CA 1
ATOM 2408 C C . ALA B 1 126 ? 8.688 -2.846 15.469 1 95.38 126 ALA B C 1
ATOM 2410 O O . ALA B 1 126 ? 9.922 -2.732 15.461 1 95.38 126 ALA B O 1
ATOM 2411 N N . ILE B 1 127 ? 7.867 -1.901 15.406 1 93.44 127 ILE B N 1
ATOM 2412 C CA . ILE B 1 127 ? 8.312 -0.516 15.492 1 93.44 127 ILE B CA 1
ATOM 2413 C C . ILE B 1 127 ? 7.859 0.097 16.812 1 93.44 127 ILE B C 1
ATOM 2415 O O . ILE B 1 127 ? 6.688 -0.008 17.188 1 93.44 127 ILE B O 1
ATOM 2419 N N . PRO B 1 128 ? 8.773 0.646 17.562 1 92.69 128 PRO B N 1
ATOM 2420 C CA . PRO B 1 128 ? 8.344 1.295 18.797 1 92.69 128 PRO B CA 1
ATOM 2421 C C . PRO B 1 128 ? 7.41 2.479 18.547 1 92.69 128 PRO B C 1
ATOM 2423 O O . PRO B 1 128 ? 7.391 3.037 17.453 1 92.69 128 PRO B O 1
ATOM 2426 N N . PRO B 1 129 ? 6.586 2.791 19.547 1 91.38 129 PRO B N 1
ATOM 2427 C CA . PRO B 1 129 ? 5.75 3.984 19.406 1 91.38 129 PRO B CA 1
ATOM 2428 C C . PRO B 1 129 ? 6.57 5.25 19.156 1 91.38 129 PRO B C 1
ATOM 2430 O O . PRO B 1 129 ? 7.617 5.445 19.781 1 91.38 129 PRO B O 1
ATOM 2433 N N . LEU B 1 130 ? 6.117 6.035 18.219 1 93.56 130 LEU B N 1
ATOM 2434 C CA . LEU B 1 130 ? 6.883 7.215 17.828 1 93.56 130 LEU B CA 1
ATOM 2435 C C . LEU B 1 130 ? 6.086 8.492 18.078 1 93.56 130 LEU B C 1
ATOM 2437 O O . LEU B 1 130 ? 6.434 9.555 17.578 1 93.56 130 LEU B O 1
ATOM 2441 N N . GLN B 1 131 ? 5.039 8.391 18.812 1 89.38 131 GLN B N 1
ATOM 2442 C CA . GLN B 1 131 ? 4.145 9.516 19.031 1 89.38 131 GLN B CA 1
ATOM 2443 C C . GLN B 1 131 ? 4.887 10.695 19.656 1 89.38 131 GLN B C 1
ATOM 2445 O O . GLN B 1 131 ? 4.676 11.844 19.266 1 89.38 131 GLN B O 1
ATOM 2450 N N . ASP B 1 132 ? 5.703 10.422 20.641 1 92.44 132 ASP B N 1
ATOM 2451 C CA . ASP B 1 132 ? 6.457 11.477 21.297 1 92.44 132 ASP B CA 1
ATOM 2452 C C . ASP B 1 132 ? 7.457 12.125 20.344 1 92.44 132 ASP B C 1
ATOM 2454 O O . ASP B 1 132 ? 7.617 13.352 20.344 1 92.44 132 ASP B O 1
ATOM 2458 N N . ASP B 1 133 ? 8.125 11.305 19.578 1 93.12 133 ASP B N 1
ATOM 2459 C CA . ASP B 1 133 ? 9.07 11.812 18.594 1 93.12 133 ASP B CA 1
ATOM 2460 C C . ASP B 1 133 ? 8.375 12.695 17.562 1 93.12 133 ASP B C 1
ATOM 2462 O O . ASP B 1 133 ? 8.891 13.758 17.203 1 93.12 133 ASP B O 1
ATOM 2466 N N . LEU B 1 134 ? 7.238 12.32 17.156 1 87.69 134 LEU B N 1
ATOM 2467 C CA . LEU B 1 134 ? 6.461 13.062 16.172 1 87.69 134 LEU B CA 1
ATOM 2468 C C . LEU B 1 134 ? 6.02 14.406 16.734 1 87.69 134 LEU B C 1
ATOM 2470 O O . LEU B 1 134 ? 6.09 15.43 16.047 1 87.69 134 LEU B O 1
ATOM 2474 N N . ALA B 1 135 ? 5.582 14.375 17.953 1 87.56 135 ALA B N 1
ATOM 2475 C CA . ALA B 1 135 ? 5.16 15.609 18.609 1 87.56 135 ALA B CA 1
ATOM 2476 C C . ALA B 1 135 ? 6.324 16.594 18.734 1 87.56 135 ALA B C 1
ATOM 2478 O O . ALA B 1 135 ? 6.164 17.781 18.5 1 87.56 135 ALA B O 1
ATOM 2479 N N . GLU B 1 136 ? 7.414 16.062 19.125 1 90.69 136 GLU B N 1
ATOM 2480 C CA . GLU B 1 136 ? 8.602 16.906 19.266 1 90.69 136 GLU B CA 1
ATOM 2481 C C . GLU B 1 136 ? 9.016 17.5 17.922 1 90.69 136 GLU B C 1
ATOM 2483 O O . GLU B 1 136 ? 9.398 18.672 17.844 1 90.69 136 GLU B O 1
ATOM 2488 N N . ARG B 1 137 ? 8.992 16.734 16.938 1 85.62 137 ARG B N 1
ATOM 2489 C CA . ARG B 1 137 ? 9.328 17.203 15.594 1 85.62 137 ARG B CA 1
ATOM 2490 C C . ARG B 1 137 ? 8.383 18.328 15.156 1 85.62 137 ARG B C 1
ATOM 2492 O O . ARG B 1 137 ? 8.82 19.312 14.562 1 85.62 137 ARG B O 1
ATOM 2499 N N . GLN B 1 138 ? 7.129 18.141 15.422 1 79.69 138 GLN B N 1
ATOM 2500 C CA . GLN B 1 138 ? 6.141 19.141 15.062 1 79.69 138 GLN B CA 1
ATOM 2501 C C . GLN B 1 138 ? 6.398 20.453 15.805 1 79.69 138 GLN B C 1
ATOM 2503 O O . GLN B 1 138 ? 6.297 21.531 15.219 1 79.69 138 GLN B O 1
ATOM 2508 N N . ARG B 1 139 ? 6.727 20.359 17.062 1 83.25 139 ARG B N 1
ATOM 2509 C CA . ARG B 1 139 ? 7.016 21.531 17.875 1 83.25 139 ARG B CA 1
ATOM 2510 C C . ARG B 1 139 ? 8.227 22.281 17.328 1 83.25 139 ARG B C 1
ATOM 2512 O O . ARG B 1 139 ? 8.219 23.516 17.234 1 83.25 139 ARG B O 1
ATOM 2519 N N . ARG B 1 140 ? 9.172 21.531 17 1 83.94 140 ARG B N 1
ATOM 2520 C CA . ARG B 1 140 ? 10.391 22.141 16.469 1 83.94 140 ARG B CA 1
ATOM 2521 C C . ARG B 1 140 ? 10.109 22.859 15.148 1 83.94 140 ARG B C 1
ATOM 2523 O O . ARG B 1 140 ? 10.633 23.953 14.914 1 83.94 140 ARG B O 1
ATOM 2530 N N . GLN B 1 141 ? 9.359 22.25 14.305 1 77.25 141 GLN B N 1
ATOM 2531 C CA . GLN B 1 141 ? 9.023 22.844 13.016 1 77.25 141 GLN B CA 1
ATOM 2532 C C . GLN B 1 141 ? 8.234 24.141 13.195 1 77.25 141 GLN B C 1
ATOM 2534 O O . GLN B 1 141 ? 8.453 25.109 12.469 1 77.25 141 GLN B O 1
ATOM 2539 N N . LEU B 1 142 ? 7.375 24.109 14.164 1 75.31 142 LEU B N 1
ATOM 2540 C CA . LEU B 1 142 ? 6.582 25.297 14.469 1 75.31 142 LEU B CA 1
ATOM 2541 C C . LEU B 1 142 ? 7.469 26.422 14.984 1 75.31 142 LEU B C 1
ATOM 2543 O O . LEU B 1 142 ? 7.305 27.578 14.594 1 75.31 142 LEU B O 1
ATOM 2547 N N . THR B 1 143 ? 8.375 26.078 15.797 1 78 143 THR B N 1
ATOM 2548 C CA . THR B 1 143 ? 9.289 27.062 16.359 1 78 143 THR B CA 1
ATOM 2549 C C . THR B 1 143 ? 10.164 27.688 15.281 1 78 143 THR B C 1
ATOM 2551 O O . THR B 1 143 ? 10.359 28.906 15.25 1 78 143 THR B O 1
ATOM 2554 N N . ASN B 1 144 ? 10.711 26.828 14.453 1 74.44 144 ASN B N 1
ATOM 2555 C CA . ASN B 1 144 ? 11.539 27.312 13.352 1 74.44 144 ASN B CA 1
ATOM 2556 C C . ASN B 1 144 ? 10.742 28.203 12.406 1 74.44 144 ASN B C 1
ATOM 2558 O O . ASN B 1 144 ? 11.25 29.219 11.93 1 74.44 144 ASN B O 1
ATOM 2562 N N . TYR B 1 145 ? 9.539 27.812 12.195 1 69.31 145 TYR B N 1
ATOM 2563 C CA . TYR B 1 145 ? 8.648 28.594 11.344 1 69.31 145 TYR B CA 1
ATOM 2564 C C . TYR B 1 145 ? 8.359 29.953 11.969 1 69.31 145 TYR B C 1
ATOM 2566 O O . TYR B 1 145 ? 8.438 30.984 11.297 1 69.31 145 TYR B O 1
ATOM 2574 N N . ASN B 1 146 ? 8.062 29.938 13.219 1 67.12 146 ASN B N 1
ATOM 2575 C CA . ASN B 1 146 ? 7.789 31.156 13.945 1 67.12 146 ASN B CA 1
ATOM 2576 C C . ASN B 1 146 ? 9.016 32.062 14 1 67.12 146 ASN B C 1
ATOM 2578 O O . ASN B 1 146 ? 8.898 33.281 13.875 1 67.12 146 ASN B O 1
ATOM 2582 N N . ALA B 1 147 ? 10.141 31.5 14.109 1 68.88 147 ALA B N 1
ATOM 2583 C CA . ALA B 1 147 ? 11.391 32.25 14.148 1 68.88 147 ALA B CA 1
ATOM 2584 C C . ALA B 1 147 ? 11.68 32.906 12.805 1 68.88 147 ALA B C 1
ATOM 2586 O O . ALA B 1 147 ? 12.094 34.062 12.742 1 68.88 147 ALA B O 1
ATOM 2587 N N . ARG B 1 148 ? 11.414 32.188 11.758 1 66.5 148 ARG B N 1
ATOM 2588 C CA . ARG B 1 148 ? 11.648 32.719 10.406 1 66.5 148 ARG B CA 1
ATOM 2589 C C . ARG B 1 148 ? 10.617 33.781 10.047 1 66.5 148 ARG B C 1
ATOM 2591 O O . ARG B 1 148 ? 10.953 34.781 9.391 1 66.5 148 ARG B O 1
ATOM 2598 N N . ALA B 1 149 ? 9.414 33.531 10.484 1 62 149 ALA B N 1
ATOM 2599 C CA . ALA B 1 149 ? 8.336 34.5 10.242 1 62 149 ALA B CA 1
ATOM 2600 C C . ALA B 1 149 ? 8.57 35.781 11.008 1 62 149 ALA B C 1
ATOM 2602 O O . ALA B 1 149 ? 8.242 36.875 10.516 1 62 149 ALA B O 1
ATOM 2603 N N . GLN B 1 150 ? 9.07 35.719 12.203 1 57.38 150 GLN B N 1
ATOM 2604 C CA . GLN B 1 150 ? 9.375 36.875 13.016 1 57.38 150 GLN B CA 1
ATOM 2605 C C . GLN B 1 150 ? 10.531 37.688 12.406 1 57.38 150 GLN B C 1
ATOM 2607 O O . GLN B 1 150 ? 10.586 38.906 12.539 1 57.38 150 GLN B O 1
ATOM 2612 N N . ILE B 1 151 ? 11.492 36.906 11.867 1 53 151 ILE B N 1
ATOM 2613 C CA . ILE B 1 151 ? 12.641 37.625 11.305 1 53 151 ILE B CA 1
ATOM 2614 C C . ILE B 1 151 ? 12.195 38.438 10.094 1 53 151 ILE B C 1
ATOM 2616 O O . ILE B 1 151 ? 12.922 39.344 9.648 1 53 151 ILE B O 1
ATOM 2620 N N . LYS B 1 152 ? 11.133 38.188 9.461 1 50.84 152 LYS B N 1
ATOM 2621 C CA . LYS B 1 152 ? 10.711 39.125 8.445 1 50.84 152 LYS B CA 1
ATOM 2622 C C . LYS B 1 152 ? 10.242 40.438 9.086 1 50.84 152 LYS B C 1
ATOM 2624 O O . LYS B 1 152 ? 9.094 40.531 9.531 1 50.84 152 LYS B O 1
ATOM 2629 N N . PRO B 1 153 ? 11.117 41.094 9.781 1 48.25 153 PRO B N 1
ATOM 2630 C CA . PRO B 1 153 ? 10.688 42.406 10.266 1 48.25 153 PRO B CA 1
ATOM 2631 C C . PRO B 1 153 ? 10.07 43.281 9.164 1 48.25 153 PRO B C 1
ATOM 2633 O O . PRO B 1 153 ? 10.445 43.156 7.996 1 48.25 153 PRO B O 1
ATOM 2636 N N . LEU B 1 154 ? 8.828 43.688 9.305 1 49 154 LEU B N 1
ATOM 2637 C CA . LEU B 1 154 ? 8.328 44.719 8.391 1 49 154 LEU B CA 1
ATOM 2638 C C . LEU B 1 154 ? 9.367 45.812 8.203 1 49 154 LEU B C 1
ATOM 2640 O O . LEU B 1 154 ? 10.008 46.219 9.172 1 49 154 LEU B O 1
ATOM 2644 N N . PRO B 1 155 ? 9.914 46 7.125 1 48.53 155 PRO B N 1
ATOM 2645 C CA . PRO B 1 155 ? 10.797 47.156 7.035 1 48.53 155 PRO B CA 1
ATOM 2646 C C . PRO B 1 155 ? 10.289 48.344 7.836 1 48.53 155 PRO B C 1
ATOM 2648 O O . PRO B 1 155 ? 9.078 48.5 8.039 1 48.53 155 PRO B O 1
ATOM 2651 N N . SER B 1 156 ? 11.031 48.812 8.742 1 48.69 156 SER B N 1
ATOM 2652 C CA . SER B 1 156 ? 10.648 50.031 9.445 1 48.69 156 SER B CA 1
ATOM 2653 C C . SER B 1 156 ? 9.977 51.031 8.5 1 48.69 156 SER B C 1
ATOM 2655 O O . SER B 1 156 ? 10.492 51.312 7.418 1 48.69 156 SER B O 1
ATOM 2657 N N . LEU B 1 157 ? 8.656 51.031 8.453 1 46.75 157 LEU B N 1
ATOM 2658 C CA . LEU B 1 157 ? 7.973 52.094 7.703 1 46.75 157 LEU B CA 1
ATOM 2659 C C . LEU B 1 157 ? 8.516 53.469 8.078 1 46.75 157 LEU B C 1
ATOM 2661 O O . LEU B 1 157 ? 8.562 53.812 9.258 1 46.75 157 LEU B O 1
ATOM 2665 N N . SER B 1 158 ? 9.547 53.938 7.535 1 46.31 158 SER B N 1
ATOM 2666 C CA . SER B 1 158 ? 9.859 55.344 7.738 1 46.31 158 SER B CA 1
ATOM 2667 C C . SER B 1 158 ? 8.641 56.219 7.5 1 46.31 158 SER B C 1
ATOM 2669 O O . SER B 1 158 ? 7.738 55.844 6.742 1 46.31 158 SER B O 1
ATOM 2671 N N . THR B 1 159 ? 8.289 57.188 8.383 1 49.31 159 THR B N 1
ATOM 2672 C CA . THR B 1 159 ? 7.133 58.062 8.367 1 49.31 159 THR B CA 1
ATOM 2673 C C . THR B 1 159 ? 6.73 58.406 6.934 1 49.31 159 THR B C 1
ATOM 2675 O O . THR B 1 159 ? 5.543 58.5 6.621 1 49.31 159 THR B O 1
ATOM 2678 N N . ASN B 1 160 ? 7.633 59.031 6.082 1 45.28 160 ASN B N 1
ATOM 2679 C CA . ASN B 1 160 ? 7.262 59.594 4.797 1 45.28 160 ASN B CA 1
ATOM 2680 C C . ASN B 1 160 ? 6.973 58.5 3.76 1 45.28 160 ASN B C 1
ATOM 2682 O O . ASN B 1 160 ? 6.949 58.781 2.559 1 45.28 160 ASN B O 1
ATOM 2686 N N . GLN B 1 161 ? 7.133 57.281 4.102 1 47.72 161 GLN B N 1
ATOM 2687 C CA . GLN B 1 161 ? 7.027 56.344 2.992 1 47.72 161 GLN B CA 1
ATOM 2688 C C . GLN B 1 161 ? 5.57 56 2.707 1 47.72 161 GLN B C 1
ATOM 2690 O O . GLN B 1 161 ? 4.762 55.875 3.631 1 47.72 161 GLN B O 1
ATOM 2695 N N . ASP B 1 162 ? 5.062 56.219 1.52 1 45.88 162 ASP B N 1
ATOM 2696 C CA . ASP B 1 162 ? 3.713 56 1.016 1 45.88 162 ASP B CA 1
ATOM 2697 C C . ASP B 1 162 ? 3.262 54.562 1.307 1 45.88 162 ASP B C 1
ATOM 2699 O O . ASP B 1 162 ? 3.967 53.594 0.981 1 45.88 162 ASP B O 1
ATOM 2703 N N . VAL B 1 163 ? 2.869 54.312 2.408 1 50.59 163 VAL B N 1
ATOM 2704 C CA . VAL B 1 163 ? 2.262 53 2.709 1 50.59 163 VAL B CA 1
ATOM 2705 C C . VAL B 1 163 ? 1.047 52.781 1.811 1 50.59 163 VAL B C 1
ATOM 2707 O O . VAL B 1 163 ? 0.167 53.656 1.722 1 50.59 163 VAL B O 1
ATOM 2710 N N . VAL B 1 164 ? 1.212 52.156 0.686 1 45.66 164 VAL B N 1
ATOM 2711 C CA . VAL B 1 164 ? 0.069 51.781 -0.147 1 45.66 164 VAL B CA 1
ATOM 2712 C C . VAL B 1 164 ? -0.795 50.75 0.578 1 45.66 164 VAL B C 1
ATOM 2714 O O . VAL B 1 164 ? -0.298 49.719 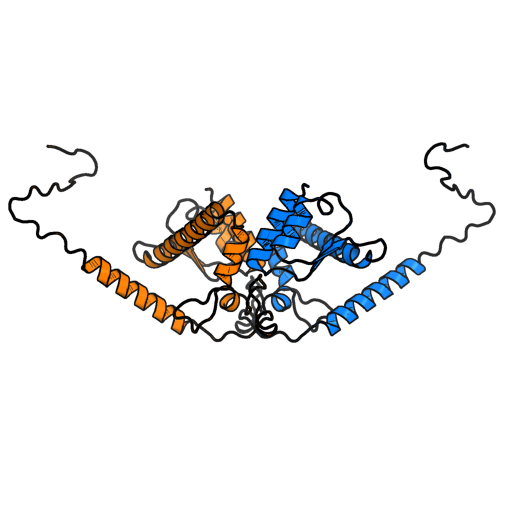1.009 1 45.66 164 VAL B O 1
ATOM 2717 N 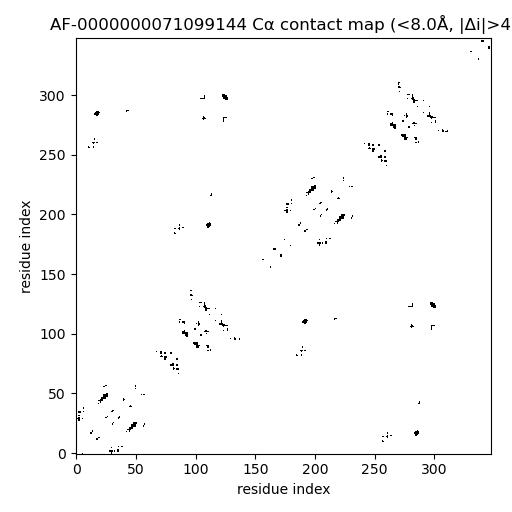N . PHE B 1 165 ? -1.489 51.219 1.487 1 41 165 PHE B N 1
ATOM 2718 C CA . PHE B 1 165 ? -2.418 50.281 2.133 1 41 165 PHE B CA 1
ATOM 2719 C C . PHE B 1 165 ? -3.543 49.906 1.18 1 41 165 PHE B C 1
ATOM 2721 O O . PHE B 1 165 ? -4.023 50.719 0.404 1 41 165 PHE B O 1
ATOM 2728 N N . ARG B 1 166 ? -3.471 48.656 0.684 1 39.94 166 ARG B N 1
ATOM 2729 C CA . ARG B 1 166 ? -4.594 48.125 -0.084 1 39.94 166 ARG B CA 1
ATOM 2730 C C . ARG B 1 166 ? -5.879 48.156 0.739 1 39.94 166 ARG B C 1
ATOM 2732 O O . ARG B 1 166 ? -5.973 47.469 1.765 1 39.94 166 ARG B O 1
ATOM 2739 N N . ALA B 1 167 ? -6.512 49.375 0.671 1 39.81 167 ALA B N 1
ATOM 2740 C CA . ALA B 1 167 ? -7.773 49.469 1.401 1 39.81 167 ALA B CA 1
ATOM 2741 C C . ALA B 1 167 ? -8.672 48.281 1.122 1 39.81 167 ALA B C 1
ATOM 2743 O O . ALA B 1 167 ? -9.094 47.562 2.049 1 39.81 167 ALA B O 1
ATOM 2744 N N . LYS B 1 168 ? -9.93 48.562 0.476 1 38.97 168 LYS B N 1
ATOM 2745 C CA . LYS B 1 168 ? -10.945 47.594 0.108 1 38.97 168 LYS B CA 1
ATOM 2746 C C . LYS B 1 168 ? -10.5 46.75 -1.088 1 38.97 168 LYS B C 1
ATOM 2748 O O . LYS B 1 168 ? -9.695 47.219 -1.904 1 38.97 168 LYS B O 1
ATOM 2753 N N . PRO B 1 169 ? -10.727 45.438 -1.01 1 40.25 169 PRO B N 1
ATOM 2754 C CA . PRO B 1 169 ? -10.195 44.625 -2.111 1 40.25 169 PRO B CA 1
ATOM 2755 C C . PRO B 1 169 ? -10.266 45.375 -3.457 1 40.25 169 PRO B C 1
ATOM 2757 O O . PRO B 1 169 ? -9.586 44.969 -4.41 1 40.25 169 PRO B O 1
ATOM 2760 N N . GLY B 1 170 ? -11.289 46.031 -3.709 1 42.88 170 GLY B N 1
ATOM 2761 C CA . GLY B 1 170 ? -11.617 46.469 -5.059 1 42.88 170 GLY B CA 1
ATOM 2762 C C . GLY B 1 170 ? -10.773 47.625 -5.531 1 42.88 170 GLY B C 1
ATOM 2763 O O . GLY B 1 170 ? -10.242 47.625 -6.645 1 42.88 170 GLY B O 1
ATOM 2764 N N . THR B 1 171 ? -11.18 49.062 -5.133 1 37.16 171 THR B N 1
ATOM 2765 C CA . THR B 1 171 ? -10.953 50.312 -5.852 1 37.16 171 THR B CA 1
ATOM 2766 C C . THR B 1 171 ? -9.625 50.938 -5.43 1 37.16 171 THR B C 1
ATOM 2768 O O . THR B 1 171 ? -9.414 51.219 -4.25 1 37.16 171 THR B O 1
ATOM 2771 N N . TRP B 1 172 ? -8.656 50.625 -6.102 1 34.09 172 TRP B N 1
ATOM 2772 C CA . TRP B 1 172 ? -7.344 51.219 -5.828 1 34.09 172 TRP B CA 1
ATOM 2773 C C . TRP B 1 172 ? -7.344 52.719 -6.129 1 34.09 172 TRP B C 1
ATOM 2775 O O . TRP B 1 172 ? -7.82 53.156 -7.184 1 34.09 172 TRP B O 1
ATOM 2785 N N . ARG B 1 173 ? -7.875 53.625 -5.223 1 29.83 173 ARG B N 1
ATOM 2786 C CA . ARG B 1 173 ? -7.816 55.031 -5.602 1 29.83 173 ARG B CA 1
ATOM 2787 C C . ARG B 1 173 ? -6.406 55.594 -5.43 1 29.83 173 ARG B C 1
ATOM 2789 O O . ARG B 1 173 ? -5.727 55.281 -4.453 1 29.83 173 ARG B O 1
ATOM 2796 N N . GLN B 1 174 ? -5.785 56.156 -6.488 1 33.34 174 GLN B N 1
ATOM 2797 C CA . GLN B 1 174 ? -4.574 57 -6.512 1 33.34 174 GLN B CA 1
ATOM 2798 C C . GLN B 1 174 ? -4.734 58.219 -5.645 1 33.34 174 GLN B C 1
ATOM 2800 O O . GLN B 1 174 ? -5.812 58.844 -5.605 1 33.34 174 GLN B O 1
#

Nearest PDB structures (foldseek):
  7pel-assembly1_E  TM=7.011E-01  e=1.023E-05  Simian T-lymphotropic virus 1
  1cz9-assembly1_A-2  TM=8.691E-01  e=3.404E-04  Avian sarcoma virus
  1c0m-assembly1_A  TM=8.401E-01  e=2.179E-04  Rous sarcoma virus
  1asu-assembly1_A-2  TM=9.006E-01  e=7.314E-04  Avian sarcoma virus
  4fw1-assembly1_B  TM=7.950E-01  e=1.918E-04  Rous sarcoma virus - Prague C

Organism: Strongylocentrotus purpuratus (NCBI:txid7668)

Radius of gyration: 27.73 Å; Cα contacts (8 Å, |Δi|>4): 372; chains: 2; bounding box: 46×110×64 Å

pLDDT: mean 83.66, std 18.75, range [29.83, 98.31]

Secondary structure (DSSP, 8-state):
--HHHHHHHHHHHHHHH---SEEEE-S-TTTSSHHHHHHHHHTT-EEEE--GGGHHHHHHHHHHHHHHHHHHHHHHHTT--HHHHHHHHHTSPPTTTTT--HHHHHHSSPPP-SS---GGGGS-------HHHHHHHHHHHHHHHHHHHHHS------TTS------SSS----/--HHHHHHHHHHHHHHH---SEEEE-S-TTTSSHHHHHHHHHTT-EEEE--GGGHHHHHHHHHHHHHHHHHHHHHHHTT--HHHHHHHHHTSPPTTTTT--HHHHHHSSPPP-SS---GGGGS-------HHHHHHHHHHHHHHHHHHHHHS------TTS------SSS----

Foldseek 3Di:
DALVVVLVVVVVVCVVQNDDQEDEEAPDVSCVDPVNVVSCVVSNHHYHHDDVPNVLVVVVVVVVVVVLVVQQVVCVVVVHDSVLSVLVQQQFADPQQPRHGVCCVRFQARDDDPDDDDPVRHDHDDDDDRVVSVVVVSVVVVVVVVVVVVVPPDPPPDPPDPPLPCDDVDDSDD/DALVVVLVVVVVVCVVQNDDQEDEEAPDVSCVDPVNVVSCVVSNHHYHHDDVPNVLVVVVVVVVVVVLVVQQVVCVVVVHDSVLSVLVQQQFADPQQPRHGNCCVRFQARDDDPDDDDPVRHDHDDDDDRVVSVVVVSVVVVVVVVVVVVVPPPPPPDPPDPPQPCDPVDDSDD

InterPro domains:
  IPR001584 Integrase, catalytic core [PS50994] (1-69)
  IPR012337 Ribonuclease H-like superfamily [SSF53098] (1-112)
  IPR036397 Ribonuclease H superfamily [G3DSA:3.30.420.10] (1-150)